Protein AF-A0A8B7XWK7-F1 (afdb_monomer_lite)

Secondary structure (DSSP, 8-state):
---SS-SS--S--------------S---------HHHHT--HHHHHHHHHTTT--S--SS--HHHHHHHHHHHH--HHHHHHHHHHH-GGGGGGSPPEEEEETTEEEE----EEGGGGTTS-HHHHHHHHHHHHHHHHHHHHT-SSEEEEE----GGGEEE-TTS-EEE---TTEEEEEGGGSPTT---SS---HHHHHHHHHHHHHTTTTTGGGGGGGTTHHHHHIIIIII---GGGS--SSS--GGGTT-----TT-S--TTTHHHHHHHHHHHHS-SSTTHHHHHHHHHHHHHHHHHHHHTT-

InterPro domains:
  IPR011009 Protein kinase-like domain superfamily [SSF56112] (81-181)
  IPR020519 Divergent protein kinase domain 2A/B [PTHR32073] (33-300)
  IPR022049 FAM69, protein-kinase domain [PF12260] (72-278)

Foldseek 3Di:
DDDDPDPDDDDDDDDDDDDPPPPPPPDDDPPLCLQLAVLAQDPVNVVVLCVLLVRPDPDPDDDLSNVLSVCCSVPPVPLSVLSCCVPPVVLLNLQAFHWDDDDRNRTDGHDQAAFQVVCLPPDLLLLLVQLLLLLVSLVCQDPVDPFKHKAAQDDASRQWHAHPVSHIHGYGCRRIYIHTPVLADPDDADPWWQAPVNVVVVVVVSSVVSNPPVNCVSNVSLSSLLCCLQHAADLDPVRVDDPPPDDPVVPPDSRRHSNPPPPPVCVVLLVVLSVCLNDPHGGCSNVVSSVVSSVVSVVVSVVVVVD

Sequence (307 aa):
MQEEEREILAEGVQAEGKGAVILCPEELPEITNTMVLVLCASERFLAQLKDLYGLNRWTRDYSPEIATLMTSLLLNPEGLLLKFFHQYVPELQKYFPAYLGECGRMIVVAEAGVPLSEYLNASWDVRADLARQILQMIHDFQNASSDWMVIFADFSYDNFAVTADGHIQLLDLEDIMIIDKRDISPGQKHKSACDEECFVTFTKSLFQTGGQDCRVVPQYSQVMLLFACHKLLSDLDSTKYLRHFYDEKEKQVSTVGLLHDIPEILEPNMSNLLYSCVFESAPGQRIQSANILKRLLEATGRGYMRS

pLDDT: mean 80.13, std 21.43, range [22.88, 98.44]

Structure (mmCIF, N/CA/C/O backbone):
data_AF-A0A8B7XWK7-F1
#
_entry.id   AF-A0A8B7XWK7-F1
#
loop_
_atom_site.group_PDB
_atom_site.id
_atom_site.type_symbol
_atom_site.label_atom_id
_atom_site.label_alt_id
_atom_site.label_comp_id
_atom_site.label_asym_id
_atom_site.label_entity_id
_atom_site.label_seq_id
_atom_site.pdbx_PDB_ins_code
_atom_site.Cartn_x
_atom_site.Cartn_y
_atom_site.Cartn_z
_atom_site.occupancy
_atom_site.B_iso_or_equiv
_atom_site.auth_seq_id
_atom_site.auth_comp_id
_atom_site.auth_asym_id
_atom_site.auth_atom_id
_atom_site.pdbx_PDB_model_num
ATOM 1 N N . MET A 1 1 ? -16.140 33.814 -63.466 1.00 32.75 1 MET A N 1
ATOM 2 C CA . MET A 1 1 ? -16.318 33.868 -62.005 1.00 32.75 1 MET A CA 1
ATOM 3 C C . MET A 1 1 ? -15.902 32.513 -61.456 1.00 32.75 1 MET A C 1
ATOM 5 O O . MET A 1 1 ? -16.731 31.623 -61.396 1.00 32.75 1 MET A O 1
ATOM 9 N N . GLN A 1 2 ? -14.618 32.187 -61.290 1.00 36.97 2 GLN A N 1
ATOM 10 C CA . GLN A 1 2 ? -13.480 33.038 -60.901 1.00 36.97 2 GLN A CA 1
ATOM 11 C C . GLN A 1 2 ? -13.743 33.806 -59.603 1.00 36.97 2 GLN A C 1
ATOM 13 O O . GLN A 1 2 ? -14.804 34.406 -59.482 1.00 36.97 2 GLN A O 1
ATOM 18 N N . GLU A 1 3 ? -12.724 33.776 -58.739 1.00 34.78 3 GLU A N 1
ATOM 19 C CA . GLU A 1 3 ? -12.567 34.485 -57.460 1.00 34.78 3 GLU A CA 1
ATOM 20 C C . GLU A 1 3 ? -13.341 33.909 -56.271 1.00 34.78 3 GLU A C 1
ATOM 22 O O . GLU A 1 3 ? -14.507 34.215 -56.090 1.00 34.78 3 GLU A O 1
ATOM 27 N N . GLU A 1 4 ? -12.655 33.059 -55.486 1.00 33.78 4 GLU A N 1
ATOM 28 C CA . GLU A 1 4 ? -12.500 33.217 -54.016 1.00 33.78 4 GLU A CA 1
ATOM 29 C C . GLU A 1 4 ? -11.681 32.087 -53.326 1.00 33.78 4 GLU A C 1
ATOM 31 O O . GLU A 1 4 ? -11.796 31.868 -52.129 1.00 33.78 4 GLU A O 1
ATOM 36 N N . GLU A 1 5 ? -10.778 31.386 -54.033 1.00 36.25 5 GLU A N 1
ATOM 37 C CA . GLU A 1 5 ? -9.804 30.446 -53.416 1.00 36.25 5 GLU A CA 1
ATOM 38 C C . GLU A 1 5 ? -8.334 30.893 -53.580 1.00 36.25 5 GLU A C 1
ATOM 40 O O . GLU A 1 5 ? -7.416 30.083 -53.723 1.00 36.25 5 GLU A O 1
ATOM 45 N N . ARG A 1 6 ? -8.070 32.206 -53.582 1.00 34.53 6 ARG A N 1
ATOM 46 C CA . ARG A 1 6 ? -6.699 32.745 -53.599 1.00 34.53 6 ARG A CA 1
ATOM 47 C C . ARG A 1 6 ? -6.572 34.022 -52.781 1.00 34.53 6 ARG A C 1
ATOM 49 O O . ARG A 1 6 ? -6.766 35.098 -53.317 1.00 34.53 6 ARG A O 1
ATOM 56 N N . GLU A 1 7 ? -6.196 33.849 -51.521 1.00 30.12 7 GLU A N 1
ATOM 57 C CA . GLU A 1 7 ? -5.422 34.752 -50.651 1.00 30.12 7 GLU A CA 1
ATOM 58 C C . GLU A 1 7 ? -5.530 34.091 -49.269 1.00 30.12 7 GLU A C 1
ATOM 60 O O . GLU A 1 7 ? -6.600 34.032 -48.685 1.00 30.12 7 GLU A O 1
ATOM 65 N N . ILE A 1 8 ? -4.530 33.397 -48.735 1.00 31.56 8 ILE A N 1
ATOM 66 C CA . ILE A 1 8 ? -3.237 33.924 -48.304 1.00 31.56 8 ILE A CA 1
ATOM 67 C C . ILE A 1 8 ? -2.224 32.774 -48.435 1.00 31.56 8 ILE A C 1
ATOM 69 O O . ILE A 1 8 ? -2.096 31.908 -47.573 1.00 31.56 8 ILE A O 1
ATOM 73 N N . LEU A 1 9 ? -1.537 32.733 -49.574 1.00 32.22 9 LEU A N 1
ATOM 74 C CA . LEU A 1 9 ? -0.407 31.846 -49.849 1.00 32.22 9 LEU A CA 1
ATOM 75 C C . LEU A 1 9 ? 0.640 32.686 -50.578 1.00 32.22 9 LEU A C 1
ATOM 77 O O . LEU A 1 9 ? 0.757 32.625 -51.796 1.00 32.22 9 LEU A O 1
ATOM 81 N N . ALA A 1 10 ? 1.334 33.539 -49.829 1.00 30.19 10 ALA A N 1
ATOM 82 C CA . ALA A 1 10 ? 2.654 34.066 -50.159 1.00 30.19 10 ALA A CA 1
ATOM 83 C C . ALA A 1 10 ? 3.065 35.051 -49.065 1.00 30.19 10 ALA A C 1
ATOM 85 O O . ALA A 1 10 ? 2.540 36.153 -49.015 1.00 30.19 10 ALA A O 1
ATOM 86 N N . GLU A 1 11 ? 4.007 34.653 -48.217 1.00 28.25 11 GLU A N 1
ATOM 87 C CA . GLU A 1 11 ? 5.242 35.416 -48.017 1.00 28.25 11 GLU A CA 1
ATOM 88 C C . GLU A 1 11 ? 6.225 34.579 -47.183 1.00 28.25 11 GLU A C 1
ATOM 90 O O . GLU A 1 11 ? 5.936 34.179 -46.060 1.00 28.25 11 GLU A O 1
ATOM 95 N N . GLY A 1 12 ? 7.397 34.292 -47.764 1.00 26.41 12 GLY A N 1
ATOM 96 C CA . GLY A 1 12 ? 8.596 33.961 -46.990 1.00 26.41 12 GLY A CA 1
ATOM 97 C C . GLY A 1 12 ? 9.057 32.502 -46.917 1.00 26.41 12 GLY A C 1
ATOM 98 O O . GLY A 1 12 ? 9.450 32.062 -45.843 1.00 26.41 12 GLY A O 1
ATOM 99 N N . VAL A 1 13 ? 9.123 31.760 -48.031 1.00 28.98 13 VAL A N 1
ATOM 100 C CA . VAL A 1 13 ? 10.111 30.665 -48.131 1.00 28.98 13 VAL A CA 1
ATOM 101 C C . VAL A 1 13 ? 11.374 31.230 -48.766 1.00 28.98 13 VAL A C 1
ATOM 103 O O . VAL A 1 13 ? 11.454 31.392 -49.981 1.00 28.98 13 VAL A O 1
ATOM 106 N N . GLN A 1 14 ? 12.371 31.506 -47.931 1.00 26.02 14 GLN A N 1
ATOM 107 C CA . GLN A 1 14 ? 13.755 31.640 -48.358 1.00 26.02 14 GLN A CA 1
ATOM 108 C C . GLN A 1 14 ? 14.546 30.564 -47.614 1.00 26.02 14 GLN A C 1
ATOM 110 O O . GLN A 1 14 ? 14.863 30.687 -46.434 1.00 26.02 14 GLN A O 1
ATOM 115 N N . ALA A 1 15 ? 14.759 29.444 -48.302 1.00 32.53 15 ALA A N 1
ATOM 116 C CA . ALA A 1 15 ? 15.579 28.349 -47.823 1.00 32.53 15 ALA A CA 1
ATOM 117 C C . ALA A 1 15 ? 17.048 28.653 -48.142 1.00 32.53 15 ALA A C 1
ATOM 119 O O . ALA A 1 15 ? 17.452 28.599 -49.300 1.00 32.53 15 ALA A O 1
ATOM 120 N N . GLU A 1 16 ? 17.851 28.910 -47.113 1.00 28.20 16 GLU A N 1
ATOM 121 C CA . GLU A 1 16 ? 19.293 28.674 -47.154 1.00 28.20 16 GLU A CA 1
ATOM 122 C C . GLU A 1 16 ? 19.675 27.792 -45.967 1.00 28.20 16 GLU A C 1
ATOM 124 O O . GLU A 1 16 ? 19.333 28.058 -44.815 1.00 28.20 16 GLU A O 1
ATOM 129 N N . GLY A 1 17 ? 20.326 26.672 -46.278 1.00 34.19 17 GLY A N 1
ATOM 130 C CA . GLY A 1 17 ? 20.618 25.614 -45.327 1.00 34.19 17 GLY A CA 1
ATOM 131 C C . GLY A 1 17 ? 21.582 26.036 -44.223 1.00 34.19 17 GLY A C 1
ATOM 132 O O . GLY A 1 17 ? 22.648 26.585 -44.486 1.00 34.19 17 GLY A O 1
ATOM 133 N N . LYS A 1 18 ? 21.224 25.671 -42.992 1.00 29.28 18 LYS A N 1
ATOM 134 C CA . LYS A 1 18 ? 22.099 25.258 -41.885 1.00 29.28 18 LYS A CA 1
ATOM 135 C C . LYS A 1 18 ? 21.215 24.505 -40.886 1.00 29.28 18 LYS A C 1
ATOM 137 O O . LYS A 1 18 ? 20.046 24.836 -40.740 1.00 29.28 18 LYS A O 1
ATOM 142 N N . GLY A 1 19 ? 21.752 23.420 -40.330 1.00 27.66 19 GLY A N 1
ATOM 143 C CA . GLY A 1 19 ? 21.004 22.308 -39.737 1.00 27.66 19 GLY A CA 1
ATOM 144 C C . GLY A 1 19 ? 19.856 22.701 -38.808 1.00 27.66 19 GLY A C 1
ATOM 145 O O . GLY A 1 19 ? 19.988 23.604 -37.986 1.00 27.66 19 GLY A O 1
ATOM 146 N N . ALA A 1 20 ? 18.745 21.971 -38.924 1.00 23.47 20 ALA A N 1
ATOM 147 C CA . ALA A 1 20 ? 17.670 22.013 -37.949 1.00 23.47 20 ALA A CA 1
ATOM 148 C C . ALA A 1 20 ? 18.223 21.531 -36.601 1.00 23.47 20 ALA A C 1
ATOM 150 O O . ALA A 1 20 ? 18.380 20.335 -36.358 1.00 23.47 20 ALA A O 1
ATOM 151 N N . VAL A 1 21 ? 18.566 22.482 -35.740 1.00 25.66 21 VAL A N 1
ATOM 152 C CA . VAL A 1 21 ? 18.697 22.232 -34.312 1.00 25.66 21 VAL A CA 1
ATOM 153 C C . VAL A 1 21 ? 17.272 22.016 -33.825 1.00 25.66 21 VAL A C 1
ATOM 155 O O . VAL A 1 21 ? 16.488 22.960 -33.756 1.00 25.66 21 VAL A O 1
ATOM 158 N N . ILE A 1 22 ? 16.914 20.763 -33.543 1.00 28.27 22 ILE A N 1
ATOM 159 C CA . ILE A 1 22 ? 15.747 20.482 -32.712 1.00 28.27 22 ILE A CA 1
ATOM 160 C C . ILE A 1 22 ? 16.111 21.038 -31.338 1.00 28.27 22 ILE A C 1
ATOM 162 O O . ILE A 1 22 ? 16.867 20.426 -30.585 1.00 28.27 22 ILE A O 1
ATOM 166 N N . LEU A 1 23 ? 15.651 22.254 -31.060 1.00 22.88 23 LEU A N 1
ATOM 167 C CA . LEU A 1 23 ? 15.667 22.809 -29.721 1.00 22.88 23 LEU A CA 1
ATOM 168 C C . LEU A 1 23 ? 14.662 21.978 -28.923 1.00 22.88 23 LEU A C 1
ATOM 170 O O . LEU A 1 23 ? 13.453 22.157 -29.067 1.00 22.88 23 LEU A O 1
ATOM 174 N N . CYS A 1 24 ? 15.153 21.034 -28.116 1.00 25.45 24 CYS A N 1
ATOM 175 C CA . CYS A 1 24 ? 14.381 20.621 -26.952 1.00 25.45 24 CYS A CA 1
ATOM 176 C C . CYS A 1 24 ? 14.112 21.907 -26.160 1.00 25.45 24 CYS A C 1
ATOM 178 O O . CYS A 1 24 ? 15.078 22.621 -25.880 1.00 25.45 24 CYS A O 1
ATOM 180 N N . PRO A 1 25 ? 12.853 22.248 -25.843 1.00 27.08 25 PRO A N 1
ATOM 181 C CA . PRO A 1 25 ? 12.599 23.360 -24.946 1.00 27.08 25 PRO A CA 1
ATOM 182 C C . PRO A 1 25 ? 13.341 23.065 -23.637 1.00 27.08 25 PRO A C 1
ATOM 184 O O . PRO A 1 25 ? 13.096 22.041 -23.002 1.00 27.08 25 PRO A O 1
ATOM 187 N N . GLU A 1 26 ? 14.291 23.930 -23.277 1.00 28.95 26 GLU A N 1
ATOM 188 C CA . GLU A 1 26 ? 15.039 23.862 -22.010 1.00 28.95 26 GLU A CA 1
ATOM 189 C C . GLU A 1 26 ? 14.145 24.130 -20.790 1.00 28.95 26 GLU A C 1
ATOM 191 O O . GLU A 1 26 ? 14.587 23.997 -19.655 1.00 28.95 26 GLU A O 1
ATOM 196 N N . GLU A 1 27 ? 12.867 24.425 -21.007 1.00 26.19 27 GLU A N 1
ATOM 197 C CA . GLU A 1 27 ? 11.871 24.607 -19.965 1.00 26.19 27 GLU A CA 1
ATOM 198 C C . GLU A 1 27 ? 10.618 23.823 -20.372 1.00 26.19 27 GLU A C 1
ATOM 200 O O . GL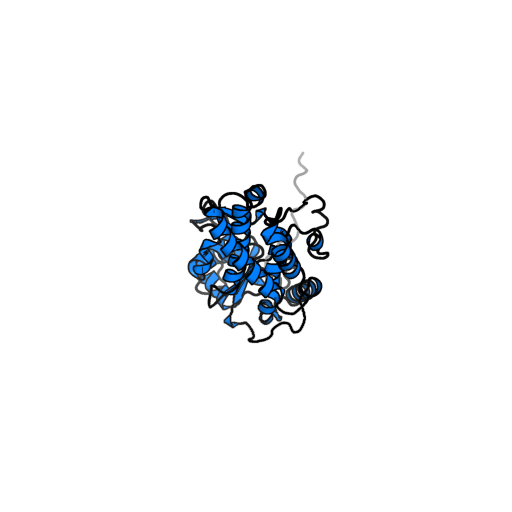U A 1 27 ? 9.771 24.288 -21.138 1.00 26.19 27 GLU A O 1
ATOM 205 N N . LEU A 1 28 ? 10.527 22.576 -19.896 1.00 30.31 28 LEU A N 1
ATOM 206 C CA . LEU A 1 28 ? 9.235 21.902 -19.791 1.00 30.31 28 LEU A CA 1
ATOM 207 C C . LEU A 1 28 ? 8.345 22.783 -18.896 1.00 30.31 28 LEU A C 1
ATOM 209 O O . LEU A 1 28 ? 8.812 23.207 -17.836 1.00 30.31 28 LEU A O 1
ATOM 213 N N . PRO A 1 29 ? 7.095 23.076 -19.297 1.00 27.75 29 PRO A N 1
ATOM 214 C CA . PRO A 1 29 ? 6.169 23.814 -18.446 1.00 27.75 29 PRO A CA 1
ATOM 215 C C . PRO A 1 29 ? 6.037 23.079 -17.112 1.00 27.75 29 PRO A C 1
ATOM 217 O O . PRO A 1 29 ? 6.103 21.852 -17.098 1.00 27.75 29 PRO A O 1
ATOM 220 N N . GLU A 1 30 ? 5.869 23.819 -16.014 1.00 30.23 30 GLU A N 1
ATOM 221 C CA . GLU A 1 30 ? 5.617 23.285 -14.672 1.00 30.23 30 GLU A CA 1
ATOM 222 C C . GLU A 1 30 ? 4.497 22.231 -14.714 1.00 30.23 30 GLU A C 1
ATOM 224 O O . GLU A 1 30 ? 3.309 22.540 -14.620 1.00 30.23 30 GLU A O 1
ATOM 229 N N . ILE A 1 31 ? 4.873 20.960 -14.873 1.00 33.50 31 ILE A N 1
ATOM 230 C CA . ILE A 1 31 ? 3.994 19.827 -14.629 1.00 33.50 31 ILE A CA 1
ATOM 231 C C . ILE A 1 31 ? 3.905 19.760 -13.109 1.00 33.50 31 ILE A C 1
ATOM 233 O O . ILE A 1 31 ? 4.707 19.111 -12.449 1.00 33.50 31 ILE A O 1
ATOM 237 N N . THR A 1 32 ? 2.927 20.459 -12.540 1.00 31.19 32 THR A N 1
ATOM 238 C CA . THR A 1 32 ? 2.568 20.374 -11.116 1.00 31.19 32 THR A CA 1
ATOM 239 C C . THR A 1 32 ? 2.016 18.999 -10.719 1.00 31.19 32 THR A C 1
ATOM 241 O O . THR A 1 32 ? 1.653 18.797 -9.565 1.00 31.19 32 THR A O 1
ATOM 244 N N . ASN A 1 33 ? 2.000 18.037 -11.646 1.00 41.09 33 ASN A N 1
ATOM 245 C CA . ASN A 1 33 ? 1.716 16.633 -11.399 1.00 41.09 33 ASN A CA 1
ATOM 246 C C . ASN A 1 33 ? 3.027 15.827 -11.368 1.00 41.09 33 ASN A C 1
ATOM 248 O O . ASN A 1 33 ? 3.347 15.083 -12.298 1.00 41.09 33 ASN A O 1
ATOM 252 N N . THR A 1 34 ? 3.844 16.024 -10.332 1.00 52.25 34 THR A N 1
ATOM 253 C CA . THR A 1 34 ? 4.999 15.149 -10.104 1.00 52.25 34 THR A CA 1
ATOM 254 C C . THR A 1 34 ? 4.471 13.754 -9.801 1.00 52.25 34 THR A C 1
ATOM 256 O O . THR A 1 34 ? 3.852 13.546 -8.762 1.00 52.25 34 THR A O 1
ATOM 259 N N . MET A 1 35 ? 4.697 12.799 -10.700 1.00 63.97 35 MET A N 1
ATOM 260 C CA . MET A 1 35 ? 4.217 11.432 -10.500 1.00 63.97 35 MET A CA 1
ATOM 261 C C . MET A 1 35 ? 4.844 10.833 -9.245 1.00 63.97 35 MET A C 1
ATOM 263 O O . MET A 1 35 ? 6.071 10.801 -9.109 1.00 63.97 35 MET A O 1
ATOM 267 N N . VAL A 1 36 ? 3.997 10.345 -8.339 1.00 75.62 36 VAL A N 1
ATOM 268 C CA . VAL A 1 36 ? 4.398 9.833 -7.020 1.00 75.62 36 VAL A CA 1
ATOM 269 C C . VAL A 1 36 ? 5.461 8.739 -7.147 1.00 75.62 36 VAL A C 1
ATOM 271 O O . VAL A 1 36 ? 6.434 8.732 -6.390 1.00 75.62 36 VAL A O 1
ATOM 274 N N . LEU A 1 37 ? 5.340 7.892 -8.176 1.00 81.50 37 LEU A N 1
ATOM 275 C CA . LEU A 1 37 ? 6.288 6.821 -8.466 1.00 81.50 37 LEU A CA 1
ATOM 276 C C . LEU A 1 37 ? 7.726 7.310 -8.677 1.00 81.50 37 LEU A C 1
ATOM 278 O O . LEU A 1 37 ? 8.668 6.682 -8.190 1.00 81.50 37 LEU A O 1
ATOM 282 N N . VAL A 1 38 ? 7.917 8.410 -9.411 1.00 81.81 38 VAL A N 1
ATOM 283 C CA . VAL A 1 38 ? 9.264 8.881 -9.778 1.00 81.81 38 VAL A CA 1
ATOM 284 C C . VAL A 1 38 ? 9.869 9.823 -8.744 1.00 81.81 38 VAL A C 1
ATOM 286 O O . VAL A 1 38 ? 11.072 10.063 -8.791 1.00 81.81 38 VAL A O 1
ATOM 289 N N . LEU A 1 39 ? 9.076 10.313 -7.784 1.00 86.19 39 LEU A N 1
ATOM 290 C CA . LEU A 1 39 ? 9.514 11.290 -6.784 1.00 86.19 39 LEU A CA 1
ATOM 291 C C . LEU A 1 39 ? 10.707 10.794 -5.954 1.00 86.19 39 LEU A C 1
ATOM 293 O O . LEU A 1 39 ? 11.615 11.564 -5.668 1.00 86.19 39 LEU A O 1
ATOM 297 N N . CYS A 1 40 ? 10.720 9.504 -5.606 1.00 88.06 40 CYS A N 1
ATOM 298 C CA . CYS A 1 40 ? 11.800 8.866 -4.848 1.00 88.06 40 CYS A CA 1
ATOM 299 C C . CYS A 1 40 ? 12.457 7.687 -5.569 1.00 88.06 40 CYS A C 1
ATOM 301 O O . CYS A 1 40 ? 13.076 6.833 -4.932 1.00 88.06 40 CYS A O 1
ATOM 303 N N . ALA A 1 41 ? 12.331 7.633 -6.896 1.00 89.12 41 ALA A N 1
ATOM 304 C CA . ALA A 1 41 ? 12.914 6.570 -7.697 1.00 89.12 41 ALA A CA 1
ATOM 305 C C . ALA A 1 41 ? 14.449 6.587 -7.605 1.00 89.12 41 ALA A C 1
ATOM 307 O O . ALA A 1 41 ? 15.100 7.535 -8.044 1.00 89.12 41 ALA A O 1
ATOM 308 N N . SER A 1 42 ? 15.042 5.517 -7.067 1.00 91.50 42 SER A N 1
ATOM 309 C CA . SER A 1 42 ? 16.499 5.367 -7.062 1.00 91.50 42 SER A CA 1
ATOM 310 C C . SER A 1 42 ? 17.032 5.040 -8.458 1.00 91.50 42 SER A C 1
ATOM 312 O O . SER A 1 42 ? 16.339 4.454 -9.294 1.00 91.50 42 SER A O 1
ATOM 314 N N . GLU A 1 43 ? 18.314 5.323 -8.699 1.00 90.88 43 GLU A N 1
ATOM 315 C CA . GLU A 1 43 ? 19.008 4.899 -9.926 1.00 90.88 43 GLU A CA 1
ATOM 316 C C . GLU A 1 43 ? 18.895 3.385 -10.154 1.00 90.88 43 GLU A C 1
ATOM 318 O O . GLU A 1 43 ? 18.753 2.926 -11.289 1.00 90.88 43 GLU A O 1
ATOM 323 N N . ARG A 1 44 ? 18.906 2.591 -9.071 1.00 94.06 44 ARG A N 1
ATOM 324 C CA . ARG A 1 44 ? 18.725 1.137 -9.158 1.00 94.06 44 ARG A CA 1
ATOM 325 C C . ARG A 1 44 ? 17.317 0.780 -9.616 1.00 94.06 44 ARG A C 1
ATOM 327 O O . ARG A 1 44 ? 17.179 -0.110 -10.451 1.00 94.06 44 ARG A O 1
ATOM 334 N N . PHE A 1 45 ? 16.296 1.449 -9.083 1.00 93.94 45 PHE A N 1
ATOM 335 C CA . PHE A 1 45 ? 14.913 1.220 -9.489 1.00 93.94 45 PHE A CA 1
ATOM 336 C C . PHE A 1 45 ? 14.747 1.535 -10.978 1.00 93.94 45 PHE A C 1
ATOM 338 O O . PHE A 1 45 ? 14.336 0.672 -11.747 1.00 93.94 45 PHE A O 1
ATOM 345 N N . LEU A 1 46 ? 15.200 2.712 -11.418 1.00 91.50 46 LEU A N 1
ATOM 346 C CA . LEU A 1 46 ? 15.152 3.111 -12.828 1.00 91.50 46 LEU A CA 1
ATOM 347 C C . LEU A 1 46 ? 15.945 2.165 -13.742 1.00 91.50 46 LEU A C 1
ATOM 349 O O . LEU A 1 46 ? 15.528 1.914 -14.871 1.00 91.50 46 LEU A O 1
ATOM 353 N N . ALA A 1 47 ? 17.079 1.628 -13.283 1.00 91.38 47 ALA A N 1
ATOM 354 C CA . ALA A 1 47 ? 17.829 0.615 -14.023 1.00 91.38 47 ALA A CA 1
ATOM 355 C C . ALA A 1 47 ? 17.026 -0.684 -14.192 1.00 91.38 47 ALA A C 1
ATOM 357 O O . ALA A 1 47 ? 16.933 -1.202 -15.298 1.00 91.38 47 ALA A O 1
ATOM 358 N N . GLN A 1 48 ? 16.373 -1.162 -13.134 1.00 94.31 48 GLN A N 1
ATOM 359 C CA . GLN A 1 48 ? 15.527 -2.353 -13.202 1.00 94.31 48 GLN A CA 1
ATOM 360 C C . GLN A 1 48 ? 14.306 -2.157 -14.105 1.00 94.31 48 GLN A C 1
ATOM 362 O O . GLN A 1 48 ? 13.940 -3.064 -14.846 1.00 94.31 48 GLN A O 1
ATOM 367 N N . LEU A 1 49 ? 13.711 -0.962 -14.121 1.00 92.19 49 LEU A N 1
ATOM 368 C CA . LEU A 1 49 ? 12.615 -0.659 -15.043 1.00 92.19 49 LEU A CA 1
ATOM 369 C C . LEU A 1 49 ? 13.048 -0.726 -16.515 1.00 92.19 49 LEU A C 1
ATOM 371 O O . LEU A 1 49 ? 12.277 -1.171 -17.360 1.00 92.19 49 LEU A O 1
ATOM 375 N N . LYS A 1 50 ? 14.288 -0.339 -16.835 1.00 89.81 50 LYS A N 1
ATOM 376 C CA . LYS A 1 50 ? 14.844 -0.498 -18.190 1.00 89.81 50 LYS A CA 1
ATOM 377 C C . LYS A 1 50 ? 15.059 -1.953 -18.563 1.00 89.81 50 LYS A C 1
ATOM 379 O O . LYS A 1 50 ? 14.760 -2.338 -19.693 1.00 89.81 50 LYS A O 1
ATOM 384 N N . ASP A 1 51 ? 15.575 -2.740 -17.624 1.00 91.69 51 ASP A N 1
ATOM 385 C CA . ASP A 1 51 ? 15.840 -4.160 -17.832 1.00 91.69 51 ASP A CA 1
ATOM 386 C C . ASP A 1 51 ? 14.547 -4.904 -18.218 1.00 91.69 51 ASP A C 1
ATOM 388 O O . ASP A 1 51 ? 14.577 -5.747 -19.114 1.00 91.69 51 ASP A O 1
ATOM 392 N N . LEU A 1 52 ? 13.393 -4.520 -17.648 1.00 90.75 52 LEU A N 1
ATOM 393 C CA . LEU A 1 52 ? 12.065 -5.059 -18.007 1.00 90.75 52 LEU A CA 1
ATOM 394 C C . LEU A 1 52 ? 11.663 -4.822 -19.474 1.00 90.75 52 LEU A C 1
ATOM 396 O O . LEU A 1 52 ? 10.793 -5.524 -19.989 1.00 90.75 52 LEU A O 1
ATOM 400 N N . TYR A 1 53 ? 12.278 -3.842 -20.140 1.00 87.50 53 TYR A N 1
ATOM 401 C CA . TYR A 1 53 ? 12.050 -3.496 -21.547 1.00 87.50 53 TYR A CA 1
ATOM 402 C C . TYR A 1 53 ? 13.260 -3.830 -22.437 1.00 87.50 53 TYR A C 1
ATOM 404 O O . TYR A 1 53 ? 13.300 -3.432 -23.599 1.00 87.50 53 TYR A O 1
ATOM 412 N N . GLY A 1 54 ? 14.258 -4.557 -21.915 1.00 85.38 54 GLY A N 1
ATOM 413 C CA . GLY A 1 54 ? 15.459 -4.938 -22.667 1.00 85.38 54 GLY A CA 1
ATOM 414 C C . GLY A 1 54 ? 16.364 -3.757 -23.044 1.00 85.38 54 GLY A C 1
ATOM 415 O O . GLY A 1 54 ? 17.114 -3.832 -24.020 1.00 85.38 54 GLY A O 1
ATOM 416 N N . LEU A 1 55 ? 16.291 -2.650 -22.299 1.00 82.75 55 LEU A N 1
ATOM 417 C CA . LEU A 1 55 ? 17.018 -1.417 -22.596 1.00 82.75 55 LEU A CA 1
ATOM 418 C C . LEU A 1 55 ? 18.388 -1.393 -21.906 1.00 82.75 55 LEU A C 1
ATOM 420 O O . LEU A 1 55 ? 18.517 -1.059 -20.734 1.00 82.75 55 LEU A O 1
ATOM 424 N N . ASN A 1 56 ? 19.448 -1.667 -22.670 1.00 68.00 56 ASN A N 1
ATOM 425 C CA . ASN A 1 56 ? 20.811 -1.767 -22.128 1.00 68.00 56 ASN A CA 1
ATOM 426 C C . ASN A 1 56 ? 21.462 -0.405 -21.790 1.00 68.00 56 ASN A C 1
ATOM 428 O O . ASN A 1 56 ? 22.430 -0.361 -21.029 1.00 68.00 56 ASN A O 1
ATOM 432 N N . ARG A 1 57 ? 20.991 0.710 -22.381 1.00 62.62 57 ARG A N 1
ATOM 433 C CA . ARG A 1 57 ? 21.452 2.094 -22.124 1.00 62.62 57 ARG A CA 1
ATOM 434 C C . ARG A 1 57 ? 20.340 3.102 -22.435 1.00 62.62 57 ARG A C 1
ATOM 436 O O . ARG A 1 57 ? 19.552 2.871 -23.343 1.00 62.62 57 ARG A O 1
ATOM 443 N N . TRP A 1 58 ? 20.342 4.255 -21.756 1.00 61.12 58 TRP A N 1
ATOM 444 C CA . TRP A 1 58 ? 19.643 5.447 -22.253 1.00 61.12 58 TRP A CA 1
ATOM 445 C C . TRP A 1 58 ? 20.370 5.926 -23.518 1.00 61.12 58 TRP A C 1
ATOM 447 O O . TRP A 1 58 ? 21.377 6.630 -23.437 1.00 61.12 58 TRP A O 1
ATOM 457 N N . THR A 1 59 ? 19.940 5.472 -24.689 1.00 59.97 59 THR A N 1
ATOM 458 C CA . THR A 1 59 ? 20.478 5.952 -25.964 1.00 59.97 59 THR A CA 1
ATOM 459 C C . THR A 1 59 ? 19.724 7.202 -26.401 1.00 59.97 59 THR A C 1
ATOM 461 O O . THR A 1 59 ? 18.532 7.335 -26.148 1.00 59.97 59 THR A O 1
ATOM 464 N N . ARG A 1 60 ? 20.413 8.127 -27.084 1.00 57.81 60 ARG A N 1
ATOM 465 C CA . ARG A 1 60 ? 19.744 9.232 -27.798 1.00 57.81 60 ARG A CA 1
ATOM 466 C C . ARG A 1 60 ? 18.903 8.740 -28.980 1.00 57.81 60 ARG A C 1
ATOM 468 O O . ARG A 1 60 ? 18.061 9.486 -29.465 1.00 57.81 60 ARG A O 1
ATOM 475 N N . ASP A 1 61 ? 19.133 7.508 -29.427 1.00 64.31 61 ASP A N 1
ATOM 476 C CA . ASP A 1 61 ? 18.317 6.862 -30.444 1.00 64.31 61 ASP A CA 1
ATOM 477 C C . ASP A 1 61 ? 16.975 6.460 -29.829 1.00 64.31 61 ASP A C 1
ATOM 479 O O . ASP A 1 61 ? 16.921 5.623 -28.926 1.00 64.31 61 ASP A O 1
ATOM 483 N N . TYR A 1 62 ? 15.903 7.091 -30.309 1.00 68.81 62 TYR A N 1
ATOM 484 C CA . TYR A 1 62 ? 14.531 6.778 -29.932 1.00 68.81 62 TYR A CA 1
ATOM 485 C C . TYR A 1 62 ? 14.166 5.380 -30.437 1.00 68.81 62 TYR A C 1
ATOM 487 O O . TYR A 1 62 ? 14.042 5.167 -31.643 1.00 68.81 62 TYR A O 1
ATOM 495 N N . SER A 1 63 ? 13.970 4.436 -29.516 1.00 79.88 63 SER A N 1
ATOM 496 C CA . SER A 1 63 ? 13.401 3.123 -29.820 1.00 79.88 63 SER A CA 1
ATOM 497 C C . SER A 1 63 ? 11.931 3.053 -29.374 1.00 79.88 63 SER A C 1
ATOM 499 O O . SER A 1 63 ? 11.534 3.786 -28.457 1.00 79.88 63 SER A O 1
ATOM 501 N N . PRO A 1 64 ? 11.099 2.189 -29.988 1.00 82.56 64 PRO A N 1
ATOM 502 C CA . PRO A 1 64 ? 9.730 1.946 -29.527 1.00 82.56 64 PRO A CA 1
ATOM 503 C C . PRO A 1 64 ? 9.651 1.549 -28.046 1.00 82.56 64 PRO A C 1
ATOM 505 O O . PRO A 1 64 ? 8.708 1.923 -27.352 1.00 82.56 64 PRO A O 1
ATOM 508 N N . GLU A 1 65 ? 10.657 0.840 -27.540 1.00 84.62 65 GLU A N 1
ATOM 509 C CA . GLU A 1 65 ? 10.758 0.407 -26.146 1.00 84.62 65 GLU A CA 1
ATOM 510 C C . GLU A 1 65 ? 11.012 1.593 -25.208 1.00 84.62 65 GLU A C 1
ATOM 512 O O . GLU A 1 65 ? 10.346 1.700 -24.181 1.00 84.62 65 GLU A O 1
ATOM 517 N N . ILE A 1 66 ? 11.898 2.531 -25.578 1.00 84.75 66 ILE A N 1
ATOM 518 C CA . ILE A 1 66 ? 12.101 3.779 -24.817 1.00 84.75 66 ILE A CA 1
ATOM 519 C C . ILE A 1 66 ? 10.812 4.603 -24.805 1.00 84.75 66 ILE A C 1
ATOM 521 O O . ILE A 1 66 ? 10.415 5.104 -23.755 1.00 84.75 66 ILE A O 1
ATOM 525 N N . ALA A 1 67 ? 10.136 4.731 -25.951 1.00 85.00 67 ALA A N 1
ATOM 526 C CA . ALA A 1 67 ? 8.869 5.455 -26.029 1.00 85.00 67 ALA A CA 1
ATOM 527 C C . ALA A 1 67 ? 7.787 4.801 -25.155 1.00 85.00 67 ALA A C 1
ATOM 529 O O . ALA A 1 67 ? 7.068 5.501 -24.442 1.00 85.00 67 ALA A O 1
ATOM 530 N N . THR A 1 68 ? 7.702 3.469 -25.157 1.00 86.12 68 THR A N 1
ATOM 531 C CA . THR A 1 68 ? 6.756 2.724 -24.317 1.00 86.12 68 THR A CA 1
ATOM 532 C C . THR A 1 68 ? 7.081 2.918 -22.840 1.00 86.12 68 THR A C 1
ATOM 534 O O . THR A 1 68 ? 6.213 3.359 -22.102 1.00 86.12 68 THR A O 1
ATOM 537 N N . LEU A 1 69 ? 8.333 2.724 -22.413 1.00 87.56 69 LEU A N 1
ATOM 538 C CA . LEU A 1 69 ? 8.739 2.930 -21.019 1.00 87.56 69 LEU A CA 1
ATOM 539 C C . LEU A 1 69 ? 8.447 4.359 -20.536 1.00 87.56 69 LEU A C 1
ATOM 541 O O . LEU A 1 69 ? 7.857 4.536 -19.474 1.00 87.56 69 LEU A O 1
ATOM 545 N N . MET A 1 70 ? 8.833 5.376 -21.312 1.00 85.62 70 MET A N 1
ATOM 546 C CA . MET A 1 70 ? 8.622 6.778 -20.936 1.00 85.62 70 MET A CA 1
ATOM 547 C C . MET A 1 70 ? 7.137 7.132 -20.872 1.00 85.62 70 MET A C 1
ATOM 549 O O . MET A 1 70 ? 6.717 7.827 -19.953 1.00 85.62 70 MET A O 1
ATOM 553 N N . THR A 1 71 ? 6.331 6.656 -21.824 1.00 85.69 71 THR A N 1
ATOM 554 C CA . THR A 1 71 ? 4.886 6.926 -21.816 1.00 85.69 71 THR A CA 1
ATOM 555 C C . THR A 1 71 ? 4.150 6.141 -20.736 1.00 85.69 71 THR A C 1
ATOM 557 O O . THR A 1 71 ? 3.234 6.701 -20.145 1.00 85.69 71 THR A O 1
ATOM 560 N N . SER A 1 72 ? 4.558 4.908 -20.423 1.00 86.56 72 SER A N 1
ATOM 561 C CA . SER A 1 72 ? 4.046 4.163 -19.267 1.00 86.56 72 SER A CA 1
ATOM 562 C C . SER A 1 72 ? 4.388 4.896 -17.975 1.00 86.56 72 SER A C 1
ATOM 564 O O . SER A 1 72 ? 3.493 5.198 -17.199 1.00 86.56 72 SER A O 1
ATOM 566 N N . LEU A 1 73 ? 5.650 5.301 -17.790 1.00 86.06 73 LEU A N 1
ATOM 567 C CA . LEU A 1 73 ? 6.045 6.100 -16.631 1.00 86.06 73 LEU A CA 1
ATOM 568 C C . LEU A 1 73 ? 5.196 7.360 -16.496 1.00 86.06 73 LEU A C 1
ATOM 570 O O . LEU A 1 73 ? 4.772 7.617 -15.385 1.00 86.06 73 LEU A O 1
ATOM 574 N N . LEU A 1 74 ? 4.958 8.090 -17.598 1.00 82.75 74 LEU A N 1
ATOM 575 C CA . LEU A 1 74 ? 4.273 9.390 -17.630 1.00 82.75 74 LEU A CA 1
ATOM 576 C C . LEU A 1 74 ? 2.745 9.343 -17.514 1.00 82.75 74 LEU A C 1
ATOM 578 O O . LEU A 1 74 ? 2.149 10.334 -17.097 1.00 82.75 74 LEU A O 1
ATOM 582 N N . LEU A 1 75 ? 2.111 8.264 -17.976 1.00 83.00 75 LEU A N 1
ATOM 583 C CA . LEU A 1 75 ? 0.661 8.238 -18.203 1.00 83.00 75 LEU A CA 1
ATOM 584 C C . LEU A 1 75 ? -0.065 7.109 -17.476 1.00 83.00 75 LEU A C 1
ATOM 586 O O . LEU A 1 75 ? -1.217 7.302 -17.116 1.00 83.00 75 LEU A O 1
ATOM 590 N N . ASN A 1 76 ? 0.549 5.932 -17.345 1.00 83.94 76 ASN A N 1
ATOM 591 C CA . ASN A 1 76 ? -0.010 4.810 -16.592 1.00 83.94 76 ASN A CA 1
ATOM 592 C C . ASN A 1 76 ? 1.146 3.872 -16.181 1.00 83.94 76 ASN A C 1
ATOM 594 O O . ASN A 1 76 ? 1.608 3.059 -16.998 1.00 83.94 76 ASN A O 1
ATOM 598 N N . PRO A 1 77 ? 1.631 3.983 -14.932 1.00 88.69 77 PRO A N 1
ATOM 599 C CA . PRO A 1 77 ? 2.735 3.172 -14.445 1.00 88.69 77 PRO A CA 1
ATOM 600 C C . PRO A 1 77 ? 2.321 1.764 -13.985 1.00 88.69 77 PRO A C 1
ATOM 602 O O . PRO A 1 77 ? 3.197 0.981 -13.619 1.00 88.69 77 PRO A O 1
ATOM 605 N N . GLU A 1 78 ? 1.037 1.403 -14.000 1.00 89.62 78 GLU A N 1
ATOM 606 C CA . GLU A 1 78 ? 0.530 0.161 -13.402 1.00 89.62 78 GLU A CA 1
ATOM 607 C C . GLU A 1 78 ? 1.177 -1.079 -14.023 1.00 89.62 78 GLU A C 1
ATOM 609 O O . GLU A 1 78 ? 1.734 -1.916 -13.315 1.00 89.62 78 GLU A O 1
ATOM 614 N N . GLY A 1 79 ? 1.199 -1.177 -15.357 1.00 90.38 79 GLY A N 1
ATOM 615 C CA . GLY A 1 79 ? 1.831 -2.307 -16.051 1.00 90.38 79 GLY A CA 1
ATOM 616 C C . GLY A 1 79 ? 3.313 -2.455 -15.726 1.00 90.38 79 GLY A C 1
ATOM 617 O O . GLY A 1 79 ? 3.824 -3.563 -15.551 1.00 90.38 79 GLY A O 1
ATOM 618 N N . LEU A 1 80 ? 4.002 -1.319 -15.605 1.00 91.81 80 LEU A N 1
ATOM 619 C CA . LEU A 1 80 ? 5.412 -1.264 -15.245 1.00 91.81 80 LEU A CA 1
ATOM 620 C C . LEU A 1 80 ? 5.636 -1.749 -13.807 1.00 91.81 80 LEU A C 1
ATOM 622 O O . LEU A 1 80 ? 6.544 -2.545 -13.565 1.00 91.81 80 LEU A O 1
ATOM 626 N N . LEU A 1 81 ? 4.795 -1.305 -12.872 1.00 93.88 81 LEU A N 1
ATOM 627 C CA . LEU A 1 81 ? 4.836 -1.713 -11.471 1.00 93.88 81 LEU A CA 1
ATOM 628 C C . LEU A 1 81 ? 4.507 -3.195 -11.295 1.00 93.88 81 LEU A C 1
ATOM 630 O O . LEU A 1 81 ? 5.225 -3.889 -10.581 1.00 93.88 81 LEU A O 1
ATOM 634 N N . LEU A 1 82 ? 3.498 -3.716 -11.994 1.00 94.94 82 LEU A N 1
ATOM 635 C CA . LEU A 1 82 ? 3.158 -5.139 -11.956 1.00 94.94 82 LEU A CA 1
ATOM 636 C C . LEU A 1 82 ? 4.316 -6.014 -12.452 1.00 94.94 82 LEU A C 1
ATOM 638 O O . LEU A 1 82 ? 4.669 -7.001 -11.805 1.00 94.94 82 LEU A O 1
ATOM 642 N N . LYS A 1 83 ? 4.964 -5.628 -13.559 1.00 94.00 83 LYS A N 1
ATOM 643 C CA . LYS A 1 83 ? 6.185 -6.291 -14.047 1.00 94.00 83 LYS A CA 1
ATOM 644 C C . LYS A 1 83 ? 7.321 -6.216 -13.027 1.00 94.00 83 LYS A C 1
ATOM 646 O O . LYS A 1 83 ? 8.000 -7.214 -12.784 1.00 94.00 83 LYS A O 1
ATOM 651 N N . PHE A 1 84 ? 7.518 -5.050 -12.414 1.00 95.50 84 PHE A N 1
ATOM 652 C CA . PHE A 1 84 ? 8.531 -4.853 -11.384 1.00 95.50 84 PHE A CA 1
ATOM 653 C C . PHE A 1 84 ? 8.294 -5.752 -10.166 1.00 95.50 84 PHE A C 1
ATOM 655 O O . PHE A 1 84 ? 9.213 -6.458 -9.750 1.00 95.50 84 PHE A O 1
ATOM 662 N N . PHE A 1 85 ? 7.074 -5.790 -9.628 1.00 96.25 85 PHE A N 1
ATOM 663 C CA . PHE A 1 85 ? 6.727 -6.660 -8.505 1.00 96.25 85 PHE A CA 1
ATOM 664 C C . PHE A 1 85 ? 6.861 -8.137 -8.872 1.00 96.25 85 PHE A C 1
ATOM 666 O O . PHE A 1 85 ? 7.386 -8.911 -8.077 1.00 96.25 85 PHE A O 1
ATOM 673 N N . HIS A 1 86 ? 6.479 -8.528 -10.088 1.00 94.75 86 HIS A N 1
ATOM 674 C CA . HIS A 1 86 ? 6.645 -9.902 -10.553 1.00 94.75 86 HIS A CA 1
ATOM 675 C C . HIS A 1 86 ? 8.119 -10.338 -10.612 1.00 94.75 86 HIS A C 1
ATOM 677 O O . HIS A 1 86 ? 8.452 -11.441 -10.181 1.00 94.75 86 HIS A O 1
ATOM 683 N N . GLN A 1 87 ? 9.010 -9.485 -11.129 1.00 95.19 87 GLN A N 1
ATOM 684 C CA . GLN A 1 87 ? 10.404 -9.858 -11.386 1.00 95.19 87 GLN A CA 1
ATOM 685 C C . GLN A 1 87 ? 11.358 -9.575 -10.218 1.00 95.19 87 GLN A C 1
ATOM 687 O O . GLN A 1 87 ? 12.278 -10.357 -9.975 1.00 95.19 87 GLN A O 1
ATOM 692 N N . TYR A 1 88 ? 11.182 -8.456 -9.516 1.00 96.25 88 TYR A N 1
ATOM 693 C CA . TYR A 1 88 ? 12.149 -7.957 -8.532 1.00 96.25 88 TYR A CA 1
ATOM 694 C C . TYR A 1 88 ? 11.646 -7.988 -7.090 1.00 96.25 88 TYR A C 1
ATOM 696 O O . TYR A 1 88 ? 12.461 -7.842 -6.178 1.00 96.25 88 TYR A O 1
ATOM 704 N N . VAL A 1 89 ? 10.338 -8.168 -6.871 1.00 96.62 89 VAL A N 1
ATOM 705 C CA . VAL A 1 89 ? 9.733 -8.207 -5.528 1.00 96.62 89 VAL A CA 1
ATOM 706 C C . VAL A 1 89 ? 8.644 -9.293 -5.423 1.00 96.62 89 VAL A C 1
ATOM 708 O O . VAL A 1 89 ? 7.501 -9.002 -5.043 1.00 96.62 89 VAL A O 1
ATOM 711 N N . PRO A 1 90 ? 8.954 -10.556 -5.777 1.00 96.06 90 PRO A N 1
ATOM 712 C CA . PRO A 1 90 ? 7.954 -11.620 -5.886 1.00 96.06 90 PRO A CA 1
ATOM 713 C C . PRO A 1 90 ? 7.205 -11.889 -4.571 1.00 96.06 90 PRO A C 1
ATOM 715 O O . PRO A 1 90 ? 6.086 -12.400 -4.587 1.00 96.06 90 PRO A O 1
ATOM 718 N N . GLU A 1 91 ? 7.771 -11.506 -3.423 1.00 96.88 91 GLU A N 1
ATOM 719 C CA . GLU A 1 91 ? 7.142 -11.627 -2.105 1.00 96.88 91 GLU A CA 1
ATOM 720 C C . GLU A 1 91 ? 5.832 -10.830 -1.990 1.00 96.88 91 GLU A C 1
ATOM 722 O O . GLU A 1 91 ? 4.959 -11.186 -1.189 1.00 96.88 91 GLU A O 1
ATOM 727 N N . LEU A 1 92 ? 5.688 -9.763 -2.786 1.00 97.12 92 LEU A N 1
ATOM 728 C CA . LEU A 1 92 ? 4.504 -8.906 -2.809 1.00 97.12 92 LEU A CA 1
ATOM 729 C C . LEU A 1 92 ? 3.503 -9.274 -3.908 1.00 97.12 92 LEU A C 1
ATOM 731 O O . LEU A 1 92 ? 2.379 -8.784 -3.863 1.00 97.12 92 LEU A O 1
ATOM 735 N N . GLN A 1 93 ? 3.852 -10.166 -4.843 1.00 94.81 93 GLN A N 1
ATOM 736 C CA . GLN A 1 93 ? 3.007 -10.492 -6.002 1.00 94.81 93 GLN A CA 1
ATOM 737 C C . GLN A 1 93 ? 1.587 -10.935 -5.610 1.00 94.81 93 GLN A C 1
ATOM 739 O O . GLN A 1 93 ? 0.633 -10.646 -6.321 1.00 94.81 93 GLN A O 1
ATOM 744 N N . LYS A 1 94 ? 1.430 -11.597 -4.458 1.00 95.25 94 LYS A N 1
ATOM 745 C CA . LYS A 1 94 ? 0.130 -12.054 -3.934 1.00 95.25 94 LYS A CA 1
ATOM 746 C C . LYS A 1 94 ? -0.897 -10.931 -3.712 1.00 95.25 94 LYS A C 1
ATOM 748 O O . LYS A 1 94 ? -2.080 -11.231 -3.624 1.00 95.25 94 LYS A O 1
ATOM 753 N N . TYR A 1 95 ? -0.453 -9.678 -3.602 1.00 97.44 95 TYR A N 1
ATOM 754 C CA . TYR A 1 95 ? -1.316 -8.514 -3.392 1.00 97.44 95 TYR A CA 1
ATOM 755 C C . TYR A 1 95 ? -1.777 -7.851 -4.684 1.00 97.44 95 TYR A C 1
ATOM 757 O O . TYR A 1 95 ? -2.506 -6.871 -4.612 1.00 97.44 95 TYR A O 1
ATOM 765 N N . PHE A 1 96 ? -1.368 -8.354 -5.846 1.00 96.44 96 PHE A N 1
ATOM 766 C CA . PHE A 1 96 ? -1.675 -7.734 -7.127 1.00 96.44 96 PHE A CA 1
ATOM 767 C C . PHE A 1 96 ? -2.309 -8.744 -8.087 1.00 96.44 96 PHE A C 1
ATOM 769 O O . PHE A 1 96 ? -1.988 -9.939 -8.026 1.00 96.44 96 PHE A O 1
ATOM 776 N N . PRO A 1 97 ? -3.162 -8.286 -9.016 1.00 95.12 97 PRO A N 1
ATOM 777 C CA . PRO A 1 97 ? -3.593 -9.099 -10.141 1.00 95.12 97 PRO A CA 1
ATOM 778 C C . PRO A 1 97 ? -2.388 -9.599 -10.943 1.00 95.12 97 PRO A C 1
ATOM 780 O O . PRO A 1 97 ? -1.414 -8.875 -11.168 1.00 95.12 97 PRO A O 1
ATOM 783 N N . ALA A 1 98 ? -2.434 -10.853 -11.393 1.00 92.88 98 ALA A N 1
ATOM 784 C CA . ALA A 1 98 ? -1.334 -11.408 -12.172 1.00 92.88 98 ALA A CA 1
ATOM 785 C C . ALA A 1 98 ? -1.218 -10.684 -13.521 1.00 92.88 98 ALA A C 1
ATOM 787 O O . ALA A 1 98 ? -2.178 -10.633 -14.286 1.00 92.88 98 ALA A O 1
ATOM 788 N N . TYR A 1 99 ? -0.033 -10.162 -13.830 1.00 93.38 99 TYR A N 1
ATOM 789 C CA . TYR A 1 99 ? 0.262 -9.573 -15.133 1.00 93.38 99 TYR A CA 1
ATOM 790 C C . TYR A 1 99 ? 0.314 -10.660 -16.215 1.00 93.38 99 TYR A C 1
ATOM 792 O O . TYR A 1 99 ? 1.074 -11.622 -16.092 1.00 93.38 99 TYR A O 1
ATOM 800 N N . LEU A 1 100 ? -0.484 -10.511 -17.276 1.00 93.81 100 LEU A N 1
ATOM 801 C CA . LEU A 1 100 ? -0.591 -11.485 -18.372 1.00 93.81 100 LEU A CA 1
ATOM 802 C C . LEU A 1 100 ? 0.086 -11.003 -19.662 1.00 93.81 100 LEU A C 1
ATOM 804 O O . LEU A 1 100 ? 0.471 -11.822 -20.496 1.00 93.81 100 LEU A O 1
ATOM 808 N N . GLY A 1 101 ? 0.244 -9.691 -19.832 1.00 90.56 101 GLY A N 1
ATOM 809 C CA . GLY A 1 101 ? 0.920 -9.097 -20.981 1.00 90.56 101 GLY A CA 1
ATOM 810 C C . GLY A 1 101 ? 0.507 -7.651 -21.219 1.00 90.56 101 GLY A C 1
ATOM 811 O O . GLY A 1 101 ? -0.319 -7.096 -20.500 1.00 90.56 101 GLY A O 1
ATOM 812 N N . GLU A 1 102 ? 1.064 -7.042 -22.260 1.00 88.06 102 GLU A N 1
ATOM 813 C CA . GLU A 1 102 ? 0.686 -5.702 -22.706 1.00 88.06 102 GLU A CA 1
ATOM 814 C C . GLU A 1 102 ? 0.830 -5.564 -24.225 1.00 88.06 102 GLU A C 1
ATOM 816 O O . GLU A 1 102 ? 1.614 -6.268 -24.865 1.00 88.06 102 GLU A O 1
ATOM 821 N N . CYS A 1 103 ? 0.077 -4.632 -24.802 1.00 84.81 103 CYS A N 1
ATOM 822 C CA . CYS A 1 103 ? 0.213 -4.200 -26.186 1.00 84.81 103 CYS A CA 1
ATOM 823 C C . CYS A 1 103 ? 0.240 -2.669 -26.222 1.00 84.81 103 CYS A C 1
ATOM 825 O O . CYS A 1 103 ? -0.785 -2.002 -26.052 1.00 84.81 103 CYS A O 1
ATOM 827 N N . GLY A 1 104 ? 1.427 -2.098 -26.434 1.00 81.50 104 GLY A N 1
ATOM 828 C CA . GLY A 1 104 ? 1.637 -0.663 -26.258 1.00 81.50 104 GLY A CA 1
ATOM 829 C C . GLY A 1 104 ? 1.396 -0.272 -24.800 1.00 81.50 104 GLY A C 1
ATOM 830 O O . GLY A 1 104 ? 2.120 -0.722 -23.924 1.00 81.50 104 GLY A O 1
ATOM 831 N N . ARG A 1 105 ? 0.365 0.544 -24.546 1.00 77.88 105 ARG A N 1
ATOM 832 C CA . ARG A 1 105 ? -0.023 0.997 -23.193 1.00 77.88 105 ARG A CA 1
ATOM 833 C C . ARG A 1 105 ? -1.206 0.231 -22.599 1.00 77.88 105 ARG A C 1
ATOM 835 O O . ARG A 1 105 ? -1.603 0.504 -21.476 1.00 77.88 105 ARG A O 1
ATOM 842 N N . MET A 1 106 ? -1.816 -0.674 -23.364 1.00 85.56 106 MET A N 1
ATOM 843 C CA . MET A 1 106 ? -2.879 -1.528 -22.844 1.00 85.56 106 MET A CA 1
ATOM 844 C C . MET A 1 106 ? -2.238 -2.695 -22.109 1.00 85.56 106 MET A C 1
ATOM 846 O O . MET A 1 106 ? -1.484 -3.451 -22.719 1.00 85.56 106 MET A O 1
ATOM 850 N N . ILE A 1 107 ? -2.571 -2.852 -20.835 1.00 89.50 107 ILE A N 1
ATOM 851 C CA . ILE A 1 107 ? -2.139 -3.979 -20.013 1.00 89.50 107 ILE A CA 1
ATOM 852 C C . ILE A 1 107 ? -3.267 -5.002 -19.916 1.00 89.50 107 ILE A C 1
ATOM 854 O O . ILE A 1 107 ? -4.447 -4.658 -19.951 1.00 89.50 107 ILE A O 1
ATOM 858 N N . VAL A 1 108 ? -2.896 -6.271 -19.816 1.00 93.19 108 VAL A N 1
ATOM 859 C CA . VAL A 1 108 ? -3.814 -7.382 -19.586 1.00 93.19 108 VAL A CA 1
ATOM 860 C C . VAL A 1 108 ? -3.409 -8.032 -18.275 1.00 93.19 108 VAL A C 1
ATOM 862 O O . VAL A 1 108 ? -2.263 -8.456 -18.107 1.00 93.19 108 VAL A O 1
ATOM 865 N N . VAL A 1 109 ? -4.358 -8.112 -17.351 1.00 94.75 109 VAL A N 1
ATOM 866 C CA . VAL A 1 109 ? -4.177 -8.695 -16.022 1.00 94.75 109 VAL A CA 1
ATOM 867 C C . VAL A 1 109 ? -5.225 -9.776 -15.777 1.00 94.75 109 VAL A C 1
ATOM 869 O O . VAL A 1 109 ? -6.251 -9.824 -16.456 1.00 94.75 109 VAL A O 1
ATOM 872 N N . ALA A 1 110 ? -4.952 -10.674 -14.835 1.00 94.19 110 ALA A N 1
ATOM 873 C CA . ALA A 1 110 ? -5.932 -11.646 -14.374 1.00 94.19 110 ALA A CA 1
ATOM 874 C C . ALA A 1 110 ? -7.113 -10.954 -13.674 1.00 94.19 110 ALA A C 1
ATOM 876 O O . ALA A 1 110 ? -6.976 -9.856 -13.137 1.00 94.19 110 ALA A O 1
ATOM 877 N N . GLU A 1 111 ? -8.267 -11.620 -13.664 1.00 93.38 111 GLU A N 1
ATOM 878 C CA . GLU A 1 111 ? -9.441 -11.158 -12.924 1.00 93.38 111 GLU A CA 1
ATOM 879 C C . GLU A 1 111 ? -9.120 -11.049 -11.427 1.00 93.38 111 GLU A C 1
ATOM 881 O O . GLU A 1 111 ? -8.660 -12.013 -10.812 1.00 93.38 111 GLU A O 1
ATOM 886 N N . ALA A 1 112 ? -9.351 -9.865 -10.857 1.00 90.62 112 ALA A N 1
ATOM 887 C CA . ALA A 1 112 ? -8.927 -9.532 -9.500 1.00 90.62 112 ALA A CA 1
ATOM 888 C C . ALA A 1 112 ? -9.954 -9.879 -8.406 1.00 90.62 112 ALA A C 1
ATOM 890 O O . ALA A 1 112 ? -9.644 -9.850 -7.216 1.00 90.62 112 ALA A O 1
ATOM 891 N N . GLY A 1 113 ? -11.178 -10.235 -8.807 1.00 94.88 113 GLY A N 1
ATOM 892 C CA . GLY A 1 113 ? -12.279 -10.572 -7.910 1.00 94.88 113 GLY A CA 1
ATOM 893 C C . GLY A 1 113 ? -13.304 -9.450 -7.747 1.00 94.88 113 GLY A C 1
ATOM 894 O O . GLY A 1 113 ? -13.505 -8.637 -8.648 1.00 94.88 113 GLY A O 1
ATOM 895 N N . VAL A 1 114 ? -13.992 -9.448 -6.606 1.00 96.50 114 VAL A N 1
ATOM 896 C CA . VAL A 1 114 ? -15.130 -8.560 -6.317 1.00 96.50 114 VAL A CA 1
ATOM 897 C C . VAL A 1 114 ? -14.657 -7.344 -5.510 1.00 96.50 114 VAL A C 1
ATOM 899 O O . VAL A 1 114 ? -13.873 -7.543 -4.582 1.00 96.50 114 VAL A O 1
ATOM 902 N N . PRO A 1 115 ? -15.119 -6.110 -5.796 1.00 95.62 115 PRO A N 1
ATOM 903 C CA . PRO A 1 115 ? -14.735 -4.920 -5.034 1.00 95.62 115 PRO A CA 1
ATOM 904 C C . PRO A 1 115 ? -14.941 -5.072 -3.523 1.00 95.62 115 PRO A C 1
ATOM 906 O O . PRO A 1 115 ? -15.921 -5.669 -3.070 1.00 95.62 115 PRO A O 1
ATOM 909 N N . LEU A 1 116 ? -14.036 -4.500 -2.727 1.00 96.19 116 LEU A N 1
ATOM 910 C CA . LEU A 1 116 ? -14.064 -4.613 -1.265 1.00 96.19 116 LEU A CA 1
ATOM 911 C C . LEU A 1 116 ? -15.341 -4.015 -0.650 1.00 96.19 116 LEU A C 1
ATOM 913 O O . LEU A 1 116 ? -15.808 -4.498 0.383 1.00 96.19 116 LEU A O 1
ATOM 917 N N . SER A 1 117 ? -15.928 -3.000 -1.288 1.00 94.06 117 SER A N 1
ATOM 918 C CA . SER A 1 117 ? -17.187 -2.361 -0.876 1.00 94.06 117 SER A CA 1
ATOM 919 C C . SER A 1 117 ? -18.361 -3.342 -0.770 1.00 94.06 117 SER A C 1
ATOM 921 O O . SER A 1 117 ? -19.203 -3.198 0.117 1.00 94.06 117 SER A O 1
ATOM 923 N N . GLU A 1 118 ? -18.387 -4.397 -1.588 1.00 95.50 118 GLU A N 1
ATOM 924 C CA . GLU A 1 118 ? -19.437 -5.427 -1.560 1.00 95.50 118 GLU A CA 1
ATOM 925 C C . GLU A 1 118 ? -19.401 -6.287 -0.280 1.00 95.50 118 GLU A C 1
ATOM 927 O O . GLU A 1 118 ? -20.374 -6.963 0.060 1.00 95.50 118 GLU A O 1
ATOM 932 N N . TYR A 1 119 ? -18.303 -6.239 0.483 1.00 95.56 119 TYR A N 1
ATOM 933 C CA . TYR A 1 119 ? -18.127 -7.003 1.723 1.00 95.56 119 TYR A CA 1
ATOM 934 C C . TYR A 1 119 ? -18.534 -6.232 2.980 1.00 95.56 119 TYR A C 1
ATOM 936 O O . TYR A 1 119 ? -18.493 -6.796 4.074 1.00 95.56 119 TYR A O 1
ATOM 944 N N . LEU A 1 120 ? -18.980 -4.979 2.856 1.00 93.88 120 LEU A N 1
ATOM 945 C CA . LEU A 1 120 ? -19.413 -4.174 4.002 1.00 93.88 120 LEU A CA 1
ATOM 946 C C . LEU A 1 120 ?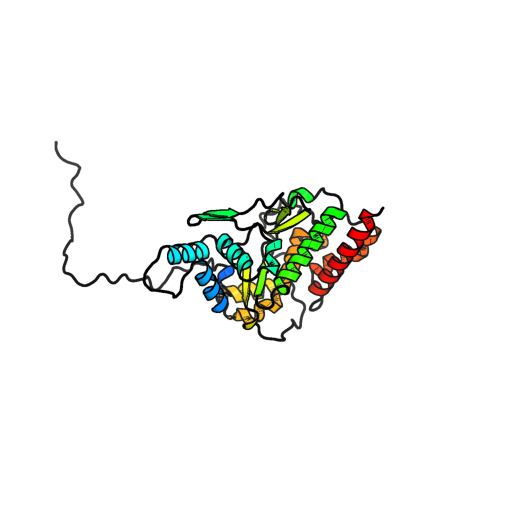 -20.582 -4.804 4.765 1.00 93.88 120 LEU A C 1
ATOM 948 O O . LEU A 1 120 ? -20.657 -4.674 5.973 1.00 93.88 120 LEU A O 1
ATOM 952 N N . ASN A 1 121 ? -21.456 -5.562 4.104 1.00 94.56 121 ASN A N 1
ATOM 953 C CA . ASN A 1 121 ? -22.558 -6.264 4.777 1.00 94.56 121 ASN A CA 1
ATOM 954 C C . ASN A 1 121 ? -22.253 -7.745 5.066 1.00 94.56 121 ASN A C 1
ATOM 956 O O . ASN A 1 121 ? -23.152 -8.500 5.445 1.00 94.56 121 ASN A O 1
ATOM 960 N N . ALA A 1 122 ? -21.008 -8.189 4.867 1.00 95.44 122 ALA A N 1
ATOM 961 C CA . ALA A 1 122 ? -20.605 -9.555 5.174 1.00 95.44 122 ALA A CA 1
ATOM 962 C C . ALA A 1 122 ? -20.582 -9.809 6.692 1.00 95.44 122 ALA A C 1
ATOM 964 O O . ALA A 1 122 ? -20.633 -8.884 7.515 1.00 95.44 122 ALA A O 1
ATOM 965 N N . SER A 1 123 ? -20.484 -11.086 7.078 1.00 94.88 123 SER A N 1
ATOM 966 C CA . SER A 1 123 ? -20.338 -11.448 8.488 1.00 94.88 123 SER A CA 1
ATOM 967 C C . SER A 1 123 ? -19.109 -10.775 9.099 1.00 94.88 123 SER A C 1
ATOM 969 O O . SER A 1 123 ? -18.112 -10.515 8.417 1.00 94.88 123 SER A O 1
ATOM 971 N N . TRP A 1 124 ? -19.177 -10.521 10.407 1.00 93.62 124 TRP A N 1
ATOM 972 C CA . TRP A 1 124 ? -18.076 -9.923 11.160 1.00 93.62 124 TRP A CA 1
ATOM 973 C C . TRP A 1 124 ? -16.742 -10.632 10.894 1.00 93.62 124 TRP A C 1
ATOM 975 O O . TRP A 1 124 ? -15.747 -9.969 10.630 1.00 93.62 124 TRP A O 1
ATOM 985 N N . ASP A 1 125 ? -16.729 -11.968 10.886 1.00 93.31 125 ASP A N 1
ATOM 986 C CA . ASP A 1 125 ? -15.504 -12.751 10.695 1.00 93.31 125 ASP A CA 1
ATOM 987 C C . ASP A 1 125 ? -14.853 -12.518 9.326 1.00 93.31 125 ASP A C 1
ATOM 989 O O . ASP A 1 125 ? -13.628 -12.427 9.236 1.00 93.31 125 ASP A O 1
ATOM 993 N N . VAL A 1 126 ? -15.660 -12.376 8.268 1.00 95.62 126 VAL A N 1
ATOM 994 C CA . VAL A 1 126 ? -15.158 -12.081 6.919 1.00 95.62 126 VAL A CA 1
ATOM 995 C C . VAL A 1 126 ? -14.544 -10.686 6.890 1.00 95.62 126 VAL A C 1
ATOM 997 O O . VAL A 1 126 ? -13.401 -10.523 6.466 1.00 95.62 126 VAL A O 1
ATOM 1000 N N . ARG A 1 127 ? -15.258 -9.677 7.401 1.00 96.19 127 ARG A N 1
ATOM 1001 C CA . ARG A 1 127 ? -14.752 -8.298 7.428 1.00 96.19 127 ARG A CA 1
ATOM 1002 C C . ARG A 1 127 ? -13.503 -8.155 8.302 1.00 96.19 127 ARG A C 1
ATOM 1004 O O . ARG A 1 127 ? -12.551 -7.476 7.918 1.00 96.19 127 ARG A O 1
ATOM 1011 N N . ALA A 1 128 ? -13.476 -8.840 9.444 1.00 96.25 128 ALA A N 1
ATOM 1012 C CA . ALA A 1 128 ? -12.342 -8.889 10.358 1.00 96.25 128 ALA A CA 1
ATOM 1013 C C . ALA A 1 128 ? -11.101 -9.526 9.711 1.00 96.25 128 ALA A C 1
ATOM 1015 O O . ALA A 1 128 ? -9.988 -9.022 9.898 1.00 96.25 128 ALA A O 1
ATOM 1016 N N . ASP A 1 129 ? -11.265 -10.595 8.925 1.00 97.31 129 ASP A N 1
ATOM 1017 C CA . ASP A 1 129 ? -10.145 -11.185 8.192 1.00 97.31 129 ASP A CA 1
ATOM 1018 C C . ASP A 1 129 ? -9.646 -10.270 7.064 1.00 97.31 129 ASP A C 1
ATOM 1020 O O . ASP A 1 129 ? -8.437 -10.074 6.943 1.00 97.31 129 ASP A O 1
ATOM 1024 N N . LEU A 1 130 ? -10.537 -9.627 6.304 1.00 97.88 130 LEU A N 1
ATOM 1025 C CA . LEU A 1 130 ? -10.146 -8.655 5.272 1.00 97.88 130 LEU A CA 1
ATOM 1026 C C . LEU A 1 130 ? -9.371 -7.472 5.878 1.00 97.88 130 LEU A C 1
ATOM 1028 O O . LEU A 1 130 ? -8.293 -7.116 5.396 1.00 97.88 130 LEU A O 1
ATOM 1032 N N . ALA A 1 131 ? -9.839 -6.930 7.006 1.00 97.81 131 ALA A N 1
ATOM 1033 C CA . ALA A 1 131 ? -9.134 -5.896 7.763 1.00 97.81 131 ALA A CA 1
ATOM 1034 C C . ALA A 1 131 ? -7.728 -6.348 8.200 1.00 97.81 131 ALA A C 1
ATOM 1036 O O . ALA A 1 131 ? -6.744 -5.614 8.067 1.00 97.81 131 ALA A O 1
ATOM 1037 N N . ARG A 1 132 ? -7.605 -7.588 8.688 1.00 98.06 132 ARG A N 1
ATOM 1038 C CA . ARG A 1 132 ? -6.314 -8.189 9.046 1.00 98.06 132 ARG A CA 1
ATOM 1039 C C . ARG A 1 132 ? -5.398 -8.316 7.829 1.00 98.06 132 ARG A C 1
ATOM 1041 O O . ARG A 1 132 ? -4.203 -8.039 7.949 1.00 98.06 132 ARG A O 1
ATOM 1048 N N . GLN A 1 133 ? -5.926 -8.739 6.682 1.00 98.25 133 GLN A N 1
ATOM 1049 C CA . GLN A 1 133 ? -5.158 -8.851 5.445 1.00 98.25 133 GLN A CA 1
ATOM 1050 C C . GLN A 1 133 ? -4.609 -7.491 5.000 1.00 98.25 133 GLN A C 1
ATOM 1052 O O . GLN A 1 133 ? -3.431 -7.426 4.654 1.00 98.25 133 GLN A O 1
ATOM 1057 N N . ILE A 1 134 ? -5.388 -6.407 5.106 1.00 98.44 134 ILE A N 1
ATOM 1058 C CA . ILE A 1 134 ? -4.931 -5.040 4.791 1.00 98.44 134 ILE A CA 1
ATOM 1059 C C . ILE A 1 134 ? -3.763 -4.639 5.703 1.00 98.44 134 ILE A C 1
ATOM 1061 O O . ILE A 1 134 ? -2.719 -4.187 5.232 1.00 98.44 134 ILE A O 1
ATOM 1065 N N . LEU A 1 135 ? -3.880 -4.881 7.014 1.00 98.38 135 LEU A N 1
ATOM 1066 C CA . LEU A 1 135 ? -2.788 -4.624 7.963 1.00 98.38 135 LEU A CA 1
ATOM 1067 C C . LEU A 1 135 ? -1.544 -5.479 7.667 1.00 98.38 135 LEU A C 1
ATOM 1069 O O . LEU A 1 135 ? -0.413 -5.019 7.843 1.00 98.38 135 LEU A O 1
ATOM 1073 N N . GLN A 1 136 ? -1.732 -6.725 7.224 1.00 98.25 136 GLN A N 1
ATOM 1074 C CA . GLN A 1 136 ? -0.629 -7.590 6.806 1.00 98.25 136 GLN A CA 1
ATOM 1075 C C . GLN A 1 136 ? 0.027 -7.094 5.513 1.00 98.25 136 GLN A C 1
ATOM 1077 O O . GLN A 1 136 ? 1.250 -7.115 5.430 1.00 98.25 136 GLN A O 1
ATOM 1082 N N . MET A 1 137 ? -0.750 -6.614 4.542 1.00 98.25 137 MET A N 1
ATOM 1083 C CA . MET A 1 137 ? -0.237 -6.037 3.301 1.00 98.25 137 MET A CA 1
ATOM 1084 C C . MET A 1 137 ? 0.651 -4.827 3.578 1.00 98.25 137 MET A C 1
ATOM 1086 O O . MET A 1 137 ? 1.782 -4.790 3.109 1.00 98.25 137 MET A O 1
ATOM 1090 N N . ILE A 1 138 ? 0.197 -3.890 4.416 1.00 98.06 138 ILE A N 1
ATOM 1091 C CA . ILE A 1 138 ? 0.994 -2.714 4.805 1.00 98.06 138 ILE A CA 1
ATOM 1092 C C . ILE A 1 138 ? 2.300 -3.138 5.485 1.00 98.06 138 ILE A C 1
ATOM 1094 O O . ILE A 1 138 ? 3.365 -2.579 5.220 1.00 98.06 138 ILE A O 1
ATOM 1098 N N . HIS A 1 139 ? 2.237 -4.150 6.353 1.00 97.12 139 HIS A N 1
ATOM 1099 C CA . HIS A 1 139 ? 3.432 -4.710 6.974 1.00 97.12 139 HIS A CA 1
ATOM 1100 C C . HIS A 1 139 ? 4.396 -5.305 5.934 1.00 97.12 139 HIS A C 1
ATOM 1102 O O . HIS A 1 139 ? 5.602 -5.062 6.014 1.00 97.12 139 HIS A O 1
ATOM 1108 N N . ASP A 1 140 ? 3.890 -6.070 4.968 1.00 97.88 140 ASP A N 1
ATOM 1109 C CA . ASP A 1 140 ? 4.698 -6.718 3.934 1.00 97.88 140 ASP A CA 1
ATOM 1110 C C . ASP A 1 140 ? 5.295 -5.690 2.964 1.00 97.88 140 ASP A C 1
ATOM 1112 O O . ASP A 1 140 ? 6.483 -5.771 2.661 1.00 97.88 140 ASP A O 1
ATOM 1116 N N . PHE A 1 141 ? 4.547 -4.655 2.582 1.00 97.31 141 PHE A N 1
ATOM 1117 C CA . PHE A 1 141 ? 5.034 -3.525 1.779 1.00 97.31 141 PHE A CA 1
ATOM 1118 C C . PHE A 1 141 ? 6.261 -2.854 2.400 1.00 97.31 141 PHE A C 1
ATOM 1120 O O . PHE A 1 141 ? 7.181 -2.438 1.696 1.00 97.31 141 PHE A O 1
ATOM 1127 N N . GLN A 1 142 ? 6.321 -2.796 3.729 1.00 94.00 142 GLN A N 1
ATOM 1128 C CA . GLN A 1 142 ? 7.463 -2.230 4.437 1.00 94.00 142 GLN A CA 1
ATOM 1129 C C . GLN A 1 142 ? 8.611 -3.226 4.637 1.00 94.00 142 GLN A C 1
ATOM 1131 O O . GLN A 1 142 ? 9.768 -2.807 4.713 1.00 94.00 142 GLN A O 1
ATOM 1136 N N . ASN A 1 143 ? 8.332 -4.530 4.749 1.00 95.19 143 ASN A N 1
ATOM 1137 C CA . ASN A 1 143 ? 9.274 -5.480 5.354 1.00 95.19 143 ASN A CA 1
ATOM 1138 C C . ASN A 1 143 ? 9.562 -6.752 4.550 1.00 95.19 143 ASN A C 1
ATOM 1140 O O . ASN A 1 143 ? 10.606 -7.351 4.792 1.00 95.19 143 ASN A O 1
ATOM 1144 N N . ALA A 1 144 ? 8.691 -7.176 3.633 1.00 95.88 144 ALA A N 1
ATOM 1145 C CA . ALA A 1 144 ? 8.822 -8.470 2.960 1.00 95.88 144 ALA A CA 1
ATOM 1146 C C . ALA A 1 144 ? 10.064 -8.539 2.060 1.00 95.88 144 ALA A C 1
ATOM 1148 O O . ALA A 1 144 ? 10.766 -9.545 2.064 1.00 95.88 144 ALA A O 1
ATOM 1149 N N . SER A 1 145 ? 10.371 -7.453 1.347 1.00 96.06 145 SER A N 1
ATOM 1150 C CA . SER A 1 145 ? 11.588 -7.349 0.539 1.00 96.06 145 SER A CA 1
ATOM 1151 C C . SER A 1 145 ? 12.764 -6.823 1.357 1.00 96.06 145 SER A C 1
ATOM 1153 O O . SER A 1 145 ? 12.630 -5.846 2.100 1.00 96.06 145 SER A O 1
ATOM 1155 N N . SER A 1 146 ? 13.949 -7.409 1.185 1.00 94.31 146 SER A N 1
ATO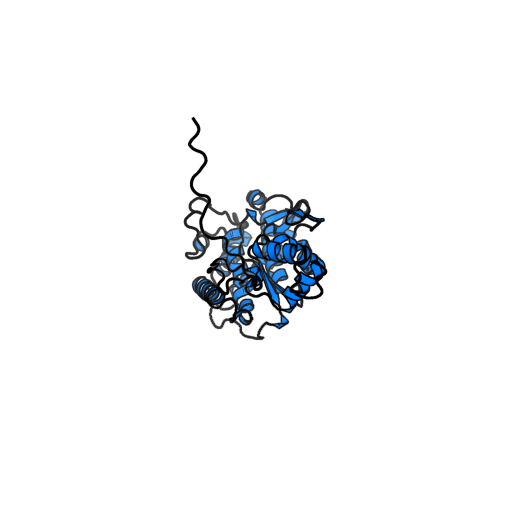M 1156 C CA . SER A 1 146 ? 15.199 -6.876 1.747 1.00 94.31 146 SER A CA 1
ATOM 1157 C C . SER A 1 146 ? 15.650 -5.574 1.086 1.00 94.31 146 SER A C 1
ATOM 1159 O O . SER A 1 146 ? 16.350 -4.779 1.709 1.00 94.31 146 SER A O 1
ATOM 1161 N N . ASP A 1 147 ? 15.249 -5.356 -0.164 1.00 94.75 147 ASP A N 1
ATOM 1162 C CA . ASP A 1 147 ? 15.785 -4.309 -1.031 1.00 94.75 147 ASP A CA 1
ATOM 1163 C C . ASP A 1 147 ? 14.829 -3.133 -1.222 1.00 94.75 147 ASP A C 1
ATOM 1165 O O . ASP A 1 147 ? 15.284 -2.006 -1.437 1.00 94.75 147 ASP A O 1
ATOM 1169 N N . TRP A 1 148 ? 13.523 -3.390 -1.125 1.00 95.38 148 TRP A N 1
ATOM 1170 C CA . TRP A 1 148 ? 12.483 -2.430 -1.476 1.00 95.38 148 TRP A CA 1
ATOM 1171 C C . TRP A 1 148 ? 11.492 -2.211 -0.337 1.00 95.38 148 TRP A C 1
ATOM 1173 O O . TRP A 1 148 ? 11.161 -3.122 0.424 1.00 95.38 148 TRP A O 1
ATOM 1183 N N . MET A 1 149 ? 11.029 -0.974 -0.216 1.00 94.50 149 MET A N 1
ATOM 1184 C CA . MET A 1 149 ? 9.876 -0.584 0.584 1.00 94.50 149 MET A CA 1
ATOM 1185 C C . MET A 1 149 ? 8.851 0.056 -0.348 1.00 94.50 149 MET A C 1
ATOM 1187 O O . MET A 1 149 ? 9.204 0.881 -1.185 1.00 94.50 149 MET A O 1
ATOM 1191 N N . VAL A 1 150 ? 7.592 -0.327 -0.187 1.00 95.12 150 VAL A N 1
ATOM 1192 C CA . VAL A 1 150 ? 6.461 0.213 -0.941 1.00 95.12 150 VAL A CA 1
ATOM 1193 C C . VAL A 1 150 ? 5.684 1.151 -0.030 1.00 95.12 150 VAL A C 1
ATOM 1195 O O . VAL A 1 150 ? 5.397 0.808 1.120 1.00 95.12 150 VAL A O 1
ATOM 1198 N N . ILE A 1 151 ? 5.355 2.335 -0.535 1.00 92.19 151 ILE A N 1
ATOM 1199 C CA . ILE A 1 151 ? 4.415 3.253 0.105 1.00 92.19 151 ILE A CA 1
ATOM 1200 C C . ILE A 1 151 ? 3.252 3.455 -0.848 1.00 92.19 151 ILE A C 1
ATOM 1202 O O . ILE A 1 151 ? 3.463 3.793 -2.005 1.00 92.19 151 ILE A O 1
ATOM 1206 N N . PHE A 1 152 ? 2.048 3.240 -0.341 1.00 91.88 152 PHE A N 1
ATOM 1207 C CA . PHE A 1 152 ? 0.795 3.409 -1.059 1.00 91.88 152 PHE A CA 1
ATOM 1208 C C . PHE A 1 152 ? -0.085 4.375 -0.269 1.00 91.88 152 PHE A C 1
ATOM 1210 O O . PHE A 1 152 ? -0.168 4.240 0.951 1.00 91.88 152 PHE A O 1
ATOM 1217 N N . ALA A 1 153 ? -0.693 5.364 -0.915 1.00 84.06 153 ALA A N 1
ATOM 1218 C CA . ALA A 1 153 ? -1.483 6.380 -0.213 1.00 84.06 153 ALA A CA 1
ATOM 1219 C C . ALA A 1 153 ? -2.994 6.271 -0.460 1.00 84.06 153 ALA A C 1
ATOM 1221 O O . ALA A 1 153 ? -3.771 6.662 0.417 1.00 84.06 153 ALA A O 1
ATOM 1222 N N . ASP A 1 154 ? -3.420 5.708 -1.593 1.00 87.50 154 ASP A N 1
ATOM 1223 C CA . ASP A 1 154 ? -4.818 5.772 -2.024 1.00 87.50 154 ASP A CA 1
ATOM 1224 C C . ASP A 1 154 ? -5.691 4.628 -1.483 1.00 87.50 154 ASP A C 1
ATOM 1226 O O . ASP A 1 154 ? -6.189 3.757 -2.196 1.00 87.50 154 ASP A O 1
ATOM 1230 N N . PHE A 1 155 ? -5.870 4.594 -0.163 1.00 89.94 155 PHE A N 1
ATOM 1231 C CA . PHE A 1 155 ? -6.757 3.616 0.464 1.00 89.94 155 PHE A CA 1
ATOM 1232 C C . PHE A 1 155 ? -8.227 3.999 0.262 1.00 89.94 155 PHE A C 1
ATOM 1234 O O . PHE A 1 155 ? -8.776 4.790 1.027 1.00 89.94 155 PHE A O 1
ATOM 1241 N N . SER A 1 156 ? -8.875 3.382 -0.719 1.00 89.81 156 SER A N 1
ATOM 1242 C CA . SER A 1 156 ? -10.313 3.481 -0.984 1.00 89.81 156 SER A CA 1
ATOM 1243 C C . SER A 1 156 ? -10.893 2.083 -1.215 1.00 89.81 156 SER A C 1
ATOM 1245 O O . SER A 1 156 ? -10.160 1.166 -1.574 1.00 89.81 156 SER A O 1
ATOM 1247 N N . TYR A 1 157 ? -12.194 1.882 -0.994 1.00 91.56 157 TYR A N 1
ATOM 1248 C CA . TYR A 1 157 ? -12.810 0.566 -1.211 1.00 91.56 157 TYR A CA 1
ATOM 1249 C C . TYR A 1 157 ? -12.712 0.093 -2.667 1.00 91.56 157 TYR A C 1
ATOM 1251 O O . TYR A 1 157 ? -12.596 -1.108 -2.898 1.00 91.56 157 TYR A O 1
ATOM 1259 N N . ASP A 1 158 ? -12.724 1.023 -3.622 1.00 88.81 158 ASP A N 1
ATOM 1260 C CA . ASP A 1 158 ? -12.702 0.724 -5.056 1.00 88.81 158 ASP A CA 1
ATOM 1261 C C . ASP A 1 158 ? -11.315 0.286 -5.543 1.00 88.81 158 ASP A C 1
ATOM 1263 O O . ASP A 1 158 ? -11.206 -0.440 -6.528 1.00 88.81 158 ASP A O 1
ATOM 1267 N N . ASN A 1 159 ? -10.260 0.635 -4.802 1.00 93.06 159 ASN A N 1
ATOM 1268 C CA . ASN A 1 159 ? -8.894 0.225 -5.121 1.00 93.06 159 ASN A CA 1
ATOM 1269 C C . ASN A 1 159 ? -8.570 -1.193 -4.642 1.00 93.06 159 ASN A C 1
ATOM 1271 O O . ASN A 1 159 ? -7.500 -1.710 -4.958 1.00 93.06 159 ASN A O 1
ATOM 1275 N N . PHE A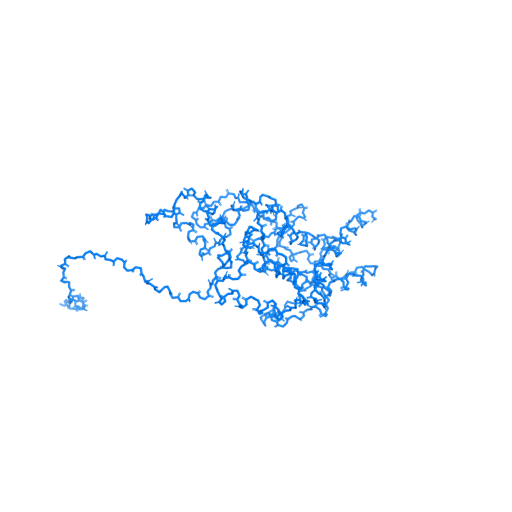 1 160 ? -9.470 -1.840 -3.896 1.00 96.44 160 PHE A N 1
ATOM 1276 C CA . PHE A 1 160 ? -9.290 -3.208 -3.423 1.00 96.44 160 PHE A CA 1
ATOM 1277 C C . PHE A 1 160 ? -10.351 -4.146 -3.989 1.00 96.44 160 PHE A C 1
ATOM 1279 O O . PHE A 1 160 ? -11.542 -3.842 -4.003 1.00 96.44 160 PHE A O 1
ATOM 1286 N N . ALA A 1 161 ? -9.920 -5.349 -4.353 1.00 97.31 161 ALA A N 1
ATOM 1287 C CA . ALA A 1 161 ? -10.797 -6.473 -4.643 1.00 97.31 161 ALA A CA 1
ATOM 1288 C C . ALA A 1 161 ? -10.515 -7.648 -3.709 1.00 97.31 161 ALA A C 1
ATOM 1290 O O . ALA A 1 161 ? -9.446 -7.753 -3.105 1.00 97.31 161 ALA A O 1
ATOM 1291 N N . VAL A 1 162 ? -11.485 -8.547 -3.612 1.00 97.94 162 VAL A N 1
ATOM 1292 C CA . VAL A 1 162 ? -11.398 -9.811 -2.894 1.00 97.94 162 VAL A CA 1
ATOM 1293 C C . VAL A 1 162 ? -11.548 -10.940 -3.904 1.00 97.94 162 VAL A C 1
ATOM 1295 O O . VAL A 1 162 ? -12.560 -11.046 -4.601 1.00 97.94 162 VAL A O 1
ATOM 1298 N N . THR A 1 163 ? -10.532 -11.794 -3.990 1.00 97.00 163 THR A N 1
ATOM 1299 C CA . THR A 1 163 ? -10.544 -12.961 -4.874 1.00 97.00 163 THR A CA 1
ATOM 1300 C C . THR A 1 163 ? -11.575 -13.993 -4.414 1.00 97.00 163 THR A C 1
ATOM 1302 O O . THR A 1 163 ? -12.042 -13.973 -3.274 1.00 97.00 163 THR A O 1
ATOM 1305 N N . ALA A 1 164 ? -11.892 -14.960 -5.278 1.00 94.69 164 ALA A N 1
ATOM 1306 C CA . ALA A 1 164 ? -12.790 -16.065 -4.932 1.00 94.69 164 ALA A CA 1
ATOM 1307 C C . ALA A 1 164 ? -12.322 -16.874 -3.702 1.00 94.69 164 ALA A C 1
ATOM 1309 O O . ALA A 1 164 ? -13.152 -17.414 -2.974 1.00 94.69 164 ALA A O 1
ATOM 1310 N N . ASP A 1 165 ? -11.010 -16.909 -3.444 1.00 94.50 165 ASP A N 1
ATOM 1311 C CA . ASP A 1 165 ? -10.406 -17.572 -2.280 1.00 94.50 165 ASP A CA 1
ATOM 1312 C C . ASP A 1 165 ? -10.390 -16.686 -1.016 1.00 94.50 165 ASP A C 1
ATOM 1314 O O . ASP A 1 165 ? -9.862 -17.082 0.022 1.00 94.50 165 ASP A O 1
ATOM 1318 N N . GLY A 1 166 ? -10.966 -15.481 -1.083 1.00 95.94 166 GLY A N 1
ATOM 1319 C CA . GLY A 1 166 ? -11.072 -14.557 0.045 1.00 95.94 166 GLY A CA 1
ATOM 1320 C C . GLY A 1 166 ? -9.814 -13.727 0.302 1.00 95.94 166 GLY A C 1
ATOM 1321 O O . GLY A 1 166 ? -9.622 -13.261 1.424 1.00 95.94 166 GLY A O 1
ATOM 1322 N N . HIS A 1 167 ? -8.941 -13.544 -0.694 1.00 97.31 167 HIS A N 1
ATOM 1323 C CA . HIS A 1 167 ? -7.709 -12.764 -0.548 1.00 97.31 167 HIS A CA 1
ATOM 1324 C C . HIS A 1 167 ? -7.837 -11.355 -1.113 1.00 97.31 167 HIS A C 1
ATOM 1326 O O . HIS A 1 167 ? -8.414 -11.178 -2.181 1.00 97.31 167 HIS A O 1
ATOM 1332 N N . ILE A 1 168 ? -7.263 -10.363 -0.429 1.00 97.31 168 ILE A N 1
ATOM 1333 C CA . ILE A 1 168 ? -7.246 -8.989 -0.944 1.00 97.31 168 ILE A CA 1
ATOM 1334 C C . ILE A 1 168 ? -6.252 -8.831 -2.101 1.00 97.31 168 ILE A C 1
ATOM 1336 O O . ILE A 1 168 ? -5.137 -9.359 -2.053 1.00 97.31 168 ILE A O 1
ATOM 1340 N N . GLN A 1 169 ? -6.634 -8.039 -3.097 1.00 97.19 169 GLN A N 1
ATOM 1341 C CA . GLN A 1 169 ? -5.760 -7.532 -4.149 1.00 97.19 169 GLN A CA 1
ATOM 1342 C C . GLN A 1 169 ? -5.924 -6.022 -4.286 1.00 97.19 169 GLN A C 1
ATOM 1344 O O . GLN A 1 169 ? -7.035 -5.509 -4.177 1.00 97.19 169 GLN A O 1
ATOM 1349 N N . LEU A 1 170 ? -4.814 -5.327 -4.519 1.00 96.25 170 LEU A N 1
ATOM 1350 C CA . LEU A 1 170 ? -4.767 -3.913 -4.854 1.00 96.25 170 LEU A CA 1
ATOM 1351 C C . LEU A 1 170 ? -4.857 -3.761 -6.377 1.00 96.25 170 LEU A C 1
ATOM 1353 O O . LEU A 1 170 ? -4.051 -4.347 -7.103 1.00 96.25 170 LEU A O 1
ATOM 1357 N N . LEU A 1 171 ? -5.859 -3.015 -6.837 1.00 91.81 171 LEU A N 1
ATOM 1358 C CA . LEU A 1 171 ? -6.173 -2.819 -8.252 1.00 91.81 171 LEU A CA 1
ATOM 1359 C C . LEU A 1 171 ? -5.410 -1.637 -8.841 1.00 91.81 171 LEU A C 1
ATOM 1361 O O . LEU A 1 171 ? -4.788 -1.784 -9.889 1.00 91.81 171 LEU A O 1
ATOM 1365 N N . ASP A 1 172 ? -5.457 -0.506 -8.141 1.00 88.12 172 ASP A N 1
ATOM 1366 C CA . ASP A 1 172 ? -4.889 0.765 -8.578 1.00 88.12 172 ASP A CA 1
ATOM 1367 C C . ASP A 1 172 ? -3.485 0.959 -7.984 1.00 88.12 172 ASP A C 1
ATOM 1369 O O . ASP A 1 172 ? -3.275 0.835 -6.770 1.00 88.12 172 ASP A O 1
ATOM 1373 N N . LEU A 1 173 ? -2.511 1.228 -8.857 1.00 88.88 173 LEU A N 1
ATOM 1374 C CA . LEU A 1 173 ? -1.103 1.420 -8.503 1.00 88.88 173 LEU A CA 1
ATOM 1375 C C . LEU A 1 173 ? -0.594 2.846 -8.791 1.00 88.88 173 LEU A C 1
ATOM 1377 O O . LEU A 1 173 ? 0.621 3.061 -8.757 1.00 88.88 173 LEU A O 1
ATOM 1381 N N . GLU A 1 174 ? -1.472 3.812 -9.078 1.00 82.25 174 GLU A N 1
ATOM 1382 C CA . GLU A 1 174 ? -1.095 5.184 -9.452 1.00 82.25 174 GLU A CA 1
ATOM 1383 C C . GLU A 1 174 ? -0.370 5.932 -8.313 1.00 82.25 174 GLU A C 1
ATOM 1385 O O . GLU A 1 174 ? 0.630 6.616 -8.554 1.00 82.25 174 GLU A O 1
ATOM 1390 N N . ASP A 1 175 ? -0.781 5.706 -7.060 1.00 84.81 175 ASP A N 1
ATOM 1391 C CA . ASP A 1 175 ? -0.228 6.351 -5.857 1.00 84.81 175 ASP A CA 1
ATOM 1392 C C . ASP A 1 175 ? 0.784 5.478 -5.093 1.00 84.81 175 ASP A C 1
ATOM 1394 O O . ASP A 1 175 ? 0.849 5.472 -3.854 1.00 84.81 175 ASP A O 1
ATOM 1398 N N . ILE A 1 176 ? 1.599 4.724 -5.837 1.00 90.31 176 ILE A N 1
ATOM 1399 C CA . ILE A 1 176 ? 2.701 3.929 -5.289 1.00 90.31 176 ILE A CA 1
ATOM 1400 C C . ILE A 1 176 ? 4.042 4.647 -5.427 1.00 90.31 176 ILE A C 1
ATOM 1402 O O . ILE A 1 176 ? 4.447 5.084 -6.500 1.00 90.31 176 ILE A O 1
ATOM 1406 N N . MET A 1 177 ? 4.799 4.654 -4.333 1.00 90.94 177 MET A N 1
ATOM 1407 C CA . MET A 1 177 ? 6.201 5.047 -4.282 1.00 90.94 177 MET A CA 1
ATOM 1408 C C . MET A 1 177 ? 7.075 3.840 -3.933 1.00 90.94 177 MET A C 1
ATOM 1410 O O . MET A 1 177 ? 6.817 3.127 -2.958 1.00 90.94 177 MET A O 1
ATOM 1414 N N . ILE A 1 178 ? 8.140 3.633 -4.712 1.00 93.12 178 ILE A N 1
ATOM 1415 C CA . ILE A 1 178 ? 9.121 2.567 -4.491 1.00 93.12 178 ILE A CA 1
ATOM 1416 C C . ILE A 1 178 ? 10.384 3.165 -3.879 1.00 93.12 178 ILE A C 1
ATOM 1418 O O . ILE A 1 178 ? 11.061 3.985 -4.494 1.00 93.12 178 ILE A O 1
ATOM 1422 N N . ILE A 1 179 ? 10.709 2.733 -2.664 1.00 92.44 179 ILE A N 1
ATOM 1423 C CA . ILE A 1 179 ? 11.861 3.209 -1.904 1.00 92.44 179 ILE A CA 1
ATOM 1424 C C . ILE A 1 179 ? 12.937 2.136 -1.876 1.00 92.44 179 ILE A C 1
ATOM 1426 O O . ILE A 1 179 ? 12.720 1.007 -1.427 1.00 92.44 179 ILE A O 1
ATOM 1430 N N . ASP A 1 180 ? 14.129 2.518 -2.314 1.00 93.38 180 ASP A N 1
ATOM 1431 C CA . ASP A 1 180 ? 15.320 1.697 -2.197 1.00 93.38 180 ASP A CA 1
ATOM 1432 C C . ASP A 1 180 ? 15.827 1.687 -0.753 1.00 93.38 180 ASP A C 1
ATOM 1434 O O . ASP A 1 180 ? 16.269 2.708 -0.222 1.00 93.38 180 ASP A O 1
ATOM 1438 N N . LYS A 1 181 ? 15.826 0.515 -0.112 1.00 91.62 181 LYS A N 1
ATOM 1439 C CA . LYS A 1 181 ? 16.294 0.380 1.271 1.00 91.62 181 LYS A CA 1
ATOM 1440 C C . LYS A 1 181 ? 17.776 0.704 1.458 1.00 91.62 181 LYS A C 1
ATOM 1442 O O . LYS A 1 181 ? 18.183 1.000 2.580 1.00 91.62 181 LYS A O 1
ATOM 1447 N N . ARG A 1 182 ? 18.576 0.688 0.386 1.00 90.06 182 ARG A N 1
ATOM 1448 C CA . ARG A 1 182 ? 20.001 1.059 0.424 1.00 90.06 182 ARG A CA 1
ATOM 1449 C C . ARG A 1 182 ? 20.209 2.572 0.530 1.00 90.06 182 ARG A C 1
ATOM 1451 O O . ARG A 1 182 ? 21.255 2.989 1.018 1.00 90.06 182 ARG A O 1
ATOM 1458 N N . ASP A 1 183 ? 19.208 3.364 0.150 1.00 86.00 183 ASP A N 1
ATOM 1459 C CA . ASP A 1 183 ? 19.260 4.830 0.191 1.00 86.00 183 ASP A CA 1
ATOM 1460 C C . ASP A 1 183 ? 18.690 5.406 1.501 1.00 86.00 183 ASP A C 1
ATOM 1462 O O . ASP A 1 183 ? 18.737 6.616 1.737 1.00 86.00 183 ASP A O 1
ATOM 1466 N N . ILE A 1 184 ? 18.179 4.546 2.388 1.00 84.25 184 ILE A N 1
ATOM 1467 C CA . ILE A 1 184 ? 17.594 4.943 3.670 1.00 84.25 184 ILE A CA 1
ATOM 1468 C C . ILE A 1 184 ? 18.696 5.262 4.681 1.00 84.25 184 ILE A C 1
ATOM 1470 O O . ILE A 1 184 ? 19.587 4.455 4.946 1.00 84.25 184 ILE A O 1
ATOM 1474 N N . SER A 1 185 ? 18.575 6.415 5.340 1.00 70.38 185 SER A N 1
ATOM 1475 C CA . SER A 1 185 ? 19.411 6.749 6.494 1.00 70.38 185 SER A CA 1
ATOM 1476 C C . SER A 1 185 ? 19.005 5.899 7.710 1.00 70.38 185 SER A C 1
ATOM 1478 O O . SER A 1 185 ? 17.861 6.009 8.167 1.00 70.38 185 SER A O 1
ATOM 1480 N N . PRO A 1 186 ? 19.904 5.087 8.300 1.00 62.75 186 PRO A N 1
ATOM 1481 C CA . PRO A 1 186 ? 19.577 4.326 9.498 1.00 62.75 186 PRO A CA 1
ATOM 1482 C C . PRO A 1 186 ? 19.239 5.247 10.678 1.00 62.75 186 PRO A C 1
ATOM 1484 O O . PRO A 1 186 ? 19.953 6.209 10.958 1.00 62.75 186 PRO A O 1
ATOM 1487 N N . GLY A 1 187 ? 18.209 4.890 11.449 1.00 56.72 187 GLY A N 1
ATOM 1488 C CA . GLY A 1 187 ? 18.177 5.230 12.876 1.00 56.72 187 GLY A CA 1
ATOM 1489 C C . GLY A 1 187 ? 17.534 6.552 13.298 1.00 56.72 187 GLY A C 1
ATOM 1490 O O . GLY A 1 187 ? 17.724 6.949 14.446 1.00 56.72 187 GLY A O 1
ATOM 1491 N N . GLN A 1 188 ? 16.732 7.213 12.466 1.00 57.47 188 GLN A N 1
ATOM 1492 C CA . GLN A 1 188 ? 15.899 8.322 12.942 1.00 57.47 188 GLN A CA 1
ATOM 1493 C C . GLN A 1 188 ? 14.455 7.856 13.104 1.00 57.47 188 GLN A C 1
ATOM 1495 O O . GLN A 1 188 ? 13.717 7.694 12.142 1.00 57.47 188 GLN A O 1
ATOM 1500 N N . LYS A 1 189 ? 14.068 7.577 14.350 1.00 65.81 189 LYS A N 1
ATOM 1501 C CA . LYS A 1 189 ? 12.657 7.455 14.723 1.00 65.81 189 LYS A CA 1
ATOM 1502 C C . LYS A 1 189 ? 12.120 8.849 15.023 1.00 65.81 189 LYS A C 1
ATOM 1504 O O . LYS A 1 189 ? 12.858 9.682 15.559 1.00 65.81 189 LYS A O 1
ATOM 1509 N N . HIS A 1 190 ? 10.840 9.073 14.744 1.00 68.75 190 HIS A N 1
ATOM 1510 C CA . HIS A 1 190 ? 10.165 10.280 15.196 1.00 68.75 190 HIS A CA 1
ATOM 1511 C C . HIS A 1 190 ? 10.333 10.451 16.711 1.00 68.75 190 HIS A C 1
ATOM 1513 O O . HIS A 1 190 ? 10.119 9.521 17.490 1.00 68.75 190 HIS A O 1
ATOM 1519 N N . LYS A 1 191 ? 10.764 11.647 17.121 1.00 72.69 191 LYS A N 1
ATOM 1520 C CA . LYS A 1 191 ? 10.911 12.012 18.539 1.00 72.69 191 LYS A CA 1
ATOM 1521 C C . LYS A 1 191 ? 9.574 12.417 19.172 1.00 72.69 191 LYS A C 1
ATOM 1523 O O . LYS A 1 191 ? 9.451 12.372 20.390 1.00 72.69 191 LYS A O 1
ATOM 1528 N N . SER A 1 192 ? 8.598 12.797 18.349 1.00 81.38 192 SER A N 1
ATOM 1529 C CA . SER A 1 192 ? 7.226 13.170 18.713 1.00 81.38 192 SER A CA 1
ATOM 1530 C C . SER A 1 192 ? 6.219 12.288 17.969 1.00 81.38 192 SER A C 1
ATOM 1532 O O . SER A 1 192 ? 6.591 11.589 17.031 1.00 81.38 192 SER A O 1
ATOM 1534 N N . ALA A 1 193 ? 4.955 12.292 18.388 1.00 84.81 193 ALA A N 1
ATOM 1535 C CA . ALA A 1 193 ? 3.891 11.698 17.583 1.00 84.81 193 ALA A CA 1
ATOM 1536 C C . ALA A 1 193 ? 3.822 12.380 16.203 1.00 84.81 193 ALA A C 1
ATOM 1538 O O . ALA A 1 193 ? 4.099 13.579 16.106 1.00 84.81 193 ALA A O 1
ATOM 1539 N N . CYS A 1 194 ? 3.483 11.621 15.158 1.00 85.69 194 CYS A N 1
ATOM 1540 C CA . CYS A 1 194 ? 3.219 12.161 13.829 1.00 85.69 194 CYS A CA 1
ATOM 1541 C C . CYS A 1 194 ? 1.722 12.018 13.533 1.00 85.69 194 CYS A C 1
ATOM 1543 O O . CYS A 1 194 ? 1.201 10.946 13.196 1.00 85.69 194 CYS A O 1
ATOM 1545 N N . ASP A 1 195 ? 1.022 13.123 13.749 1.00 82.06 195 ASP A N 1
ATOM 1546 C CA . ASP A 1 195 ? -0.388 13.297 13.445 1.00 82.06 195 ASP A CA 1
ATOM 1547 C C . ASP A 1 195 ? -0.590 13.776 11.996 1.00 82.06 195 ASP A C 1
ATOM 1549 O O . ASP A 1 195 ? 0.320 13.750 11.166 1.00 82.06 195 ASP A O 1
ATOM 1553 N N . GLU A 1 196 ? -1.815 14.182 11.674 1.00 80.19 196 GLU A N 1
ATOM 1554 C CA . GLU A 1 196 ? -2.178 14.688 10.350 1.00 80.19 196 GLU A CA 1
ATOM 1555 C C . GLU A 1 196 ? -1.308 15.877 9.904 1.00 80.19 196 GLU A C 1
ATOM 1557 O O . GLU A 1 196 ? -0.813 15.883 8.777 1.00 80.19 196 GLU A O 1
ATOM 1562 N N . GLU A 1 197 ? -1.069 16.857 10.780 1.00 83.50 197 GLU A N 1
ATOM 1563 C CA . GLU A 1 197 ? -0.284 18.052 10.449 1.00 83.50 197 GLU A CA 1
ATOM 1564 C C . GLU A 1 197 ? 1.172 17.694 10.123 1.00 83.50 197 GLU A C 1
ATOM 1566 O O . GLU A 1 197 ? 1.754 18.219 9.165 1.00 83.50 197 GLU A O 1
ATOM 1571 N N . CYS A 1 198 ? 1.738 16.743 10.869 1.00 87.38 198 CYS A N 1
ATOM 1572 C CA . CYS A 1 198 ? 3.057 16.185 10.599 1.00 87.38 198 CYS A CA 1
ATOM 1573 C C . CYS A 1 198 ? 3.152 15.590 9.180 1.00 87.38 198 CYS A C 1
ATOM 1575 O O . CYS A 1 198 ? 4.066 15.948 8.429 1.00 87.38 198 CYS A O 1
ATOM 1577 N N . PHE A 1 199 ? 2.196 14.746 8.765 1.00 86.38 199 PHE A N 1
ATOM 1578 C CA . PHE A 1 199 ? 2.198 14.154 7.418 1.00 86.38 199 PHE A CA 1
ATOM 1579 C C . PHE A 1 199 ? 1.981 15.182 6.313 1.00 86.38 199 PHE A C 1
ATOM 1581 O O . PHE A 1 199 ? 2.659 15.118 5.288 1.00 86.38 199 PHE A O 1
ATOM 1588 N N . VAL A 1 200 ? 1.075 16.142 6.509 1.00 83.75 200 VAL A N 1
ATOM 1589 C CA . VAL A 1 200 ? 0.828 17.214 5.534 1.00 83.75 200 VAL A CA 1
ATOM 1590 C C . VAL A 1 200 ? 2.086 18.056 5.333 1.00 83.75 200 VAL A C 1
ATOM 1592 O O . VAL A 1 200 ? 2.455 18.354 4.196 1.00 83.75 200 VAL A O 1
ATOM 1595 N N . THR A 1 201 ? 2.770 18.413 6.420 1.00 86.38 201 THR A N 1
ATOM 1596 C CA . THR A 1 201 ? 4.019 19.186 6.370 1.00 86.38 201 THR A CA 1
ATOM 1597 C C . THR A 1 201 ? 5.109 18.420 5.630 1.00 86.38 201 THR A C 1
ATOM 1599 O O . THR A 1 201 ? 5.747 18.965 4.729 1.00 86.38 201 THR A O 1
ATOM 1602 N N . PHE A 1 202 ? 5.282 17.140 5.963 1.00 85.19 202 PHE A N 1
ATOM 1603 C CA . PHE A 1 202 ? 6.241 16.272 5.293 1.00 85.19 202 PHE A CA 1
ATOM 1604 C C . PHE A 1 202 ? 5.945 16.126 3.797 1.00 85.19 202 PHE A C 1
ATOM 1606 O O . PHE A 1 202 ? 6.828 16.343 2.973 1.00 85.19 202 PHE A O 1
ATOM 1613 N N . THR A 1 203 ? 4.697 15.823 3.444 1.00 83.12 203 THR A N 1
ATOM 1614 C CA . THR A 1 203 ? 4.273 15.613 2.054 1.00 83.12 203 THR A CA 1
ATOM 1615 C C . THR A 1 203 ? 4.503 16.876 1.228 1.00 83.12 203 THR A C 1
ATOM 1617 O O . THR A 1 203 ? 5.139 16.816 0.178 1.00 83.12 203 THR A O 1
ATOM 1620 N N . LYS A 1 204 ? 4.096 18.048 1.739 1.00 84.12 204 LYS A N 1
ATOM 1621 C CA . LYS A 1 204 ? 4.372 19.341 1.090 1.00 84.12 204 LYS A CA 1
ATOM 1622 C C . LYS A 1 204 ? 5.866 19.553 0.861 1.00 84.12 204 LYS A C 1
ATOM 1624 O O . LYS A 1 204 ? 6.251 19.919 -0.244 1.00 84.12 204 LYS A O 1
ATOM 1629 N N . SER A 1 205 ? 6.696 19.289 1.870 1.00 85.06 205 SER A N 1
ATOM 1630 C CA . SER A 1 205 ? 8.154 19.407 1.752 1.00 85.06 205 SER A CA 1
ATOM 1631 C C . SER A 1 205 ? 8.725 18.454 0.700 1.00 85.06 205 SER A C 1
ATOM 1633 O O . SER A 1 205 ? 9.574 18.847 -0.098 1.00 85.06 205 SER A O 1
ATOM 1635 N N . LEU A 1 206 ? 8.247 17.208 0.658 1.00 84.44 206 LEU A N 1
ATOM 1636 C CA . LEU A 1 206 ? 8.722 16.200 -0.286 1.00 84.44 206 LEU A CA 1
ATOM 1637 C C . LEU A 1 206 ? 8.442 16.613 -1.737 1.00 84.44 206 LEU A C 1
ATOM 1639 O O . LEU A 1 206 ? 9.342 16.552 -2.573 1.00 84.44 206 LEU A O 1
ATOM 1643 N N . PHE A 1 207 ? 7.233 17.101 -2.025 1.00 83.25 207 PHE A N 1
ATOM 1644 C CA . PHE A 1 207 ? 6.880 17.590 -3.360 1.00 83.25 207 PHE A CA 1
ATOM 1645 C C . PHE A 1 207 ? 7.589 18.903 -3.716 1.00 83.25 207 PHE A C 1
ATOM 1647 O O . PHE A 1 207 ? 8.108 19.029 -4.821 1.00 83.25 207 PHE A O 1
ATOM 1654 N N . GLN A 1 208 ? 7.674 19.863 -2.787 1.00 84.69 208 GLN A N 1
ATOM 1655 C CA . GLN A 1 208 ? 8.340 21.155 -3.024 1.00 84.69 208 GLN A CA 1
ATOM 1656 C C . GLN A 1 208 ? 9.836 21.013 -3.306 1.00 84.69 208 GLN A C 1
ATOM 1658 O O . GLN A 1 208 ? 10.397 21.789 -4.075 1.00 84.69 208 GLN A O 1
ATOM 1663 N N . THR A 1 209 ? 10.486 20.029 -2.689 1.00 82.31 209 THR A N 1
ATOM 1664 C CA . THR A 1 209 ? 11.911 19.749 -2.905 1.00 82.31 209 THR A CA 1
ATOM 1665 C C . THR A 1 209 ? 12.159 18.796 -4.073 1.00 82.31 209 THR A C 1
ATOM 1667 O O . THR A 1 209 ? 13.312 18.478 -4.352 1.00 82.31 209 THR A O 1
ATOM 1670 N N . GLY A 1 210 ? 11.109 18.315 -4.751 1.00 79.31 210 GLY A N 1
ATOM 1671 C CA . GLY A 1 210 ? 11.234 17.325 -5.821 1.00 79.31 210 GLY A CA 1
ATOM 1672 C C . GLY A 1 210 ? 11.875 16.015 -5.355 1.00 79.31 210 GLY A C 1
ATOM 1673 O O . GLY A 1 210 ? 12.649 15.423 -6.098 1.00 79.31 210 GLY A O 1
ATOM 1674 N N . GLY A 1 211 ? 11.615 15.590 -4.113 1.00 77.75 211 GLY A N 1
ATOM 1675 C CA . GLY A 1 211 ? 12.134 14.328 -3.582 1.00 77.75 211 GLY A CA 1
ATOM 1676 C C . GLY A 1 211 ? 13.585 14.372 -3.087 1.00 77.75 211 GLY A C 1
ATOM 1677 O O . GLY A 1 211 ? 14.201 13.332 -2.875 1.00 77.75 211 GLY A O 1
ATOM 1678 N N . GLN A 1 212 ? 14.176 15.544 -2.840 1.00 76.12 212 GLN A N 1
ATOM 1679 C CA . GLN A 1 212 ? 15.551 15.595 -2.309 1.00 76.12 212 GLN A CA 1
ATOM 1680 C C . GLN A 1 212 ? 15.699 14.905 -0.936 1.00 76.12 212 GLN A C 1
ATOM 1682 O O . GLN A 1 212 ? 16.766 14.376 -0.619 1.00 76.12 212 GLN A O 1
ATOM 1687 N N . ASP A 1 213 ? 14.613 14.824 -0.163 1.00 77.25 213 ASP A N 1
ATOM 1688 C CA . ASP A 1 213 ? 14.573 14.222 1.174 1.00 77.25 213 ASP A CA 1
ATOM 1689 C C . ASP A 1 213 ? 14.037 12.773 1.203 1.00 77.25 213 ASP A C 1
ATOM 1691 O O . ASP A 1 213 ? 13.587 12.279 2.241 1.00 77.25 213 ASP A O 1
ATOM 1695 N N . CYS A 1 214 ? 14.134 12.017 0.103 1.00 84.81 214 CYS A N 1
ATOM 1696 C CA . CYS A 1 214 ? 13.627 10.635 0.053 1.00 84.81 214 CYS A CA 1
ATOM 1697 C C . CYS A 1 214 ? 14.239 9.680 1.095 1.00 84.81 214 CYS A C 1
ATOM 1699 O O . CYS A 1 214 ? 13.635 8.673 1.465 1.00 84.81 214 CYS A O 1
ATOM 1701 N N . ARG A 1 215 ? 15.404 10.023 1.656 1.00 84.50 215 ARG A N 1
ATOM 1702 C CA . ARG A 1 215 ? 16.070 9.244 2.715 1.00 84.50 215 ARG A CA 1
ATOM 1703 C C . ARG A 1 215 ? 15.287 9.181 4.027 1.00 84.50 215 ARG A C 1
ATOM 1705 O O . ARG A 1 215 ? 15.534 8.277 4.827 1.00 84.50 215 ARG A O 1
ATOM 1712 N N . VAL A 1 216 ? 14.400 10.150 4.284 1.00 84.75 216 VAL A N 1
ATOM 1713 C CA . VAL A 1 216 ? 13.592 10.210 5.517 1.00 84.75 216 VAL A CA 1
ATOM 1714 C C . VAL A 1 216 ? 12.161 9.715 5.322 1.00 84.75 216 VAL A C 1
ATOM 1716 O O . VAL A 1 216 ? 11.485 9.460 6.313 1.00 84.75 216 VAL A O 1
ATOM 1719 N N . VAL A 1 217 ? 11.722 9.490 4.080 1.00 86.19 217 VAL A N 1
ATOM 1720 C CA . VAL A 1 217 ? 10.396 8.943 3.737 1.00 86.19 217 VAL A CA 1
ATOM 1721 C C . VAL A 1 217 ? 10.005 7.708 4.572 1.00 86.19 217 VAL A C 1
ATOM 1723 O O . VAL A 1 217 ? 8.882 7.680 5.080 1.00 86.19 217 VAL A O 1
ATOM 1726 N N . PRO A 1 218 ? 10.892 6.723 4.832 1.00 84.75 218 PRO A N 1
ATOM 1727 C CA . PRO A 1 218 ? 10.542 5.557 5.650 1.00 84.75 218 PRO A CA 1
ATOM 1728 C C . PRO A 1 218 ? 10.060 5.890 7.066 1.00 84.75 218 PRO A C 1
ATOM 1730 O O . PRO A 1 218 ? 9.307 5.112 7.650 1.00 84.75 218 PRO A O 1
ATOM 1733 N N . GLN A 1 219 ? 10.459 7.038 7.623 1.00 85.44 219 GLN A N 1
ATOM 1734 C CA . GLN A 1 219 ? 10.023 7.494 8.949 1.00 85.44 219 GLN A CA 1
ATOM 1735 C C . GLN A 1 219 ? 8.523 7.822 8.965 1.00 85.44 219 GLN A C 1
ATOM 1737 O O . GLN A 1 219 ? 7.854 7.608 9.973 1.00 85.44 219 GLN A O 1
ATOM 1742 N N . TYR A 1 220 ? 7.990 8.235 7.814 1.00 87.94 220 TYR A N 1
ATOM 1743 C CA . TYR A 1 220 ? 6.592 8.599 7.603 1.00 87.94 220 TYR A CA 1
ATOM 1744 C C . TYR A 1 220 ? 5.758 7.451 7.015 1.00 87.94 220 TYR A C 1
ATOM 1746 O O . TYR A 1 220 ? 4.558 7.607 6.813 1.00 87.94 220 TYR A O 1
ATOM 1754 N N . SER A 1 221 ? 6.345 6.267 6.795 1.00 88.19 221 SER A N 1
ATOM 1755 C CA . SER A 1 221 ? 5.659 5.096 6.208 1.00 88.19 221 SER A CA 1
ATOM 1756 C C . SER A 1 221 ? 4.425 4.628 6.995 1.00 88.19 221 SER A C 1
ATOM 1758 O O . SER A 1 221 ? 3.536 3.979 6.440 1.00 88.19 221 SER A O 1
ATOM 1760 N N . GLN A 1 222 ? 4.320 4.997 8.276 1.00 91.06 222 GLN A N 1
ATOM 1761 C CA . GLN A 1 222 ? 3.137 4.748 9.100 1.00 91.06 222 GLN A CA 1
ATOM 1762 C C . GLN A 1 222 ? 1.889 5.539 8.648 1.00 91.06 222 GLN A C 1
ATOM 1764 O O . GLN A 1 222 ? 0.798 5.266 9.146 1.00 91.06 222 GLN A O 1
ATOM 1769 N N . VAL A 1 223 ? 2.017 6.461 7.684 1.00 90.44 223 VAL A N 1
ATOM 1770 C CA . VAL A 1 223 ? 0.882 7.115 7.010 1.00 90.44 223 VAL A CA 1
ATOM 1771 C C . VAL A 1 223 ? -0.044 6.103 6.324 1.00 90.44 223 VAL A C 1
ATOM 1773 O O . VAL A 1 223 ? -1.255 6.285 6.320 1.00 90.44 223 VAL A O 1
ATOM 1776 N N . MET A 1 224 ? 0.484 4.972 5.842 1.00 93.62 224 MET A N 1
ATOM 1777 C CA . MET A 1 224 ? -0.352 3.904 5.279 1.00 93.62 224 MET A CA 1
ATOM 1778 C C . MET A 1 224 ? -1.318 3.332 6.320 1.00 93.62 224 MET A C 1
ATOM 1780 O O . MET A 1 224 ? -2.477 3.064 6.026 1.00 93.62 224 MET A O 1
ATOM 1784 N N . LEU A 1 225 ? -0.850 3.178 7.566 1.00 95.31 225 LEU A N 1
ATOM 1785 C CA . LEU A 1 225 ? -1.694 2.723 8.671 1.00 95.31 225 LEU A CA 1
ATOM 1786 C C . LEU A 1 225 ? -2.744 3.771 9.030 1.00 95.31 225 LEU A C 1
ATOM 1788 O O . LEU A 1 225 ? -3.869 3.395 9.335 1.00 95.31 225 LEU A O 1
ATOM 1792 N N . LEU A 1 226 ? -2.393 5.063 8.977 1.00 92.44 226 LEU A N 1
ATOM 1793 C CA . LEU A 1 226 ? -3.360 6.148 9.150 1.00 92.44 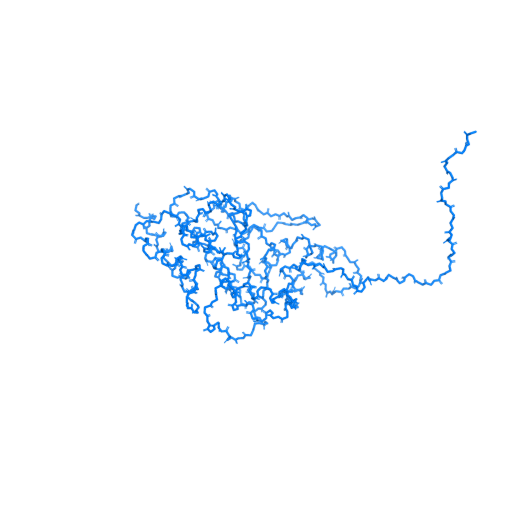226 LEU A CA 1
ATOM 1794 C C . LEU A 1 226 ? -4.491 6.014 8.130 1.00 92.44 226 LEU A C 1
ATOM 1796 O O . LEU A 1 226 ? -5.649 5.940 8.530 1.00 92.44 226 LEU A O 1
ATOM 1800 N N . PHE A 1 227 ? -4.151 5.948 6.842 1.00 91.25 227 PHE A N 1
ATOM 1801 C CA . PHE A 1 227 ? -5.141 5.878 5.775 1.00 91.25 227 PHE A CA 1
ATOM 1802 C C . PHE A 1 227 ? -5.980 4.611 5.842 1.00 91.25 227 PHE A C 1
ATOM 1804 O O . PHE A 1 227 ? -7.200 4.712 5.828 1.00 91.25 227 PHE A O 1
ATOM 1811 N N . ALA A 1 228 ? -5.370 3.439 6.011 1.00 94.81 228 ALA A N 1
ATOM 1812 C CA . ALA A 1 228 ? -6.129 2.204 6.149 1.00 94.81 228 ALA A CA 1
ATOM 1813 C C . ALA A 1 228 ? -7.064 2.245 7.365 1.00 94.81 228 ALA A C 1
ATOM 1815 O O . ALA A 1 228 ? -8.256 1.973 7.234 1.00 94.81 228 ALA A O 1
ATOM 1816 N N . CYS A 1 229 ? -6.559 2.629 8.543 1.00 94.44 229 CYS A N 1
ATOM 1817 C CA . CYS A 1 229 ? -7.376 2.666 9.753 1.00 94.44 229 CYS A CA 1
ATOM 1818 C C . CYS A 1 229 ? -8.503 3.697 9.675 1.00 94.44 229 CYS A C 1
ATOM 1820 O O . CYS A 1 229 ? -9.592 3.414 10.156 1.00 94.44 229 CYS A O 1
ATOM 1822 N N . HIS A 1 230 ? -8.263 4.856 9.065 1.00 90.69 230 HIS A N 1
ATOM 1823 C CA . HIS A 1 230 ? -9.268 5.903 8.926 1.00 90.69 230 HIS A CA 1
ATOM 1824 C C . HIS A 1 230 ? -10.291 5.606 7.824 1.00 90.69 230 HIS A C 1
ATOM 1826 O O . HIS A 1 230 ? -11.485 5.719 8.070 1.00 90.69 230 HIS A O 1
ATOM 1832 N N . LYS A 1 231 ? -9.831 5.234 6.623 1.00 89.44 231 LYS A N 1
ATOM 1833 C CA . LYS A 1 231 ? -10.680 5.126 5.430 1.00 89.44 231 LYS A CA 1
ATOM 1834 C C . LYS A 1 231 ? -11.345 3.759 5.266 1.00 89.44 231 LYS A C 1
ATOM 1836 O O . LYS A 1 231 ? -12.425 3.692 4.691 1.00 89.44 231 LYS A O 1
ATOM 1841 N N . LEU A 1 232 ? -10.711 2.682 5.742 1.00 93.56 232 LEU A N 1
ATOM 1842 C CA . LEU A 1 232 ? -11.175 1.310 5.491 1.00 93.56 232 LEU A CA 1
ATOM 1843 C C . LEU A 1 232 ? -11.537 0.528 6.749 1.00 93.56 232 LEU A C 1
ATOM 1845 O O . LEU A 1 232 ? -12.395 -0.340 6.675 1.00 93.56 232 LEU A O 1
ATOM 1849 N N . LEU A 1 233 ? -10.868 0.740 7.888 1.00 95.62 233 LEU A N 1
ATOM 1850 C CA . LEU A 1 233 ? -11.047 -0.154 9.043 1.00 95.62 233 LEU A CA 1
ATOM 1851 C C . LEU A 1 233 ? -12.003 0.398 10.099 1.00 95.62 233 LEU A C 1
ATOM 1853 O O . LEU A 1 233 ? -12.881 -0.330 10.554 1.00 95.62 233 LEU A O 1
ATOM 1857 N N . SER A 1 234 ? -11.808 1.640 10.538 1.00 93.25 234 SER A N 1
ATOM 1858 C CA . SER A 1 234 ? -12.537 2.209 11.671 1.00 93.25 234 SER A CA 1
ATOM 1859 C C . SER A 1 234 ? -13.921 2.700 11.268 1.00 93.25 234 SER A C 1
ATOM 1861 O O . SER A 1 234 ? -14.058 3.432 10.296 1.00 93.25 234 SER A O 1
ATOM 1863 N N . ASP A 1 235 ? -14.928 2.364 12.072 1.00 90.56 235 ASP A N 1
ATOM 1864 C CA . ASP A 1 235 ? -16.271 2.956 11.995 1.00 90.56 235 ASP A CA 1
ATOM 1865 C C . ASP A 1 235 ? -16.592 3.844 13.216 1.00 90.56 235 ASP A C 1
ATOM 1867 O O . ASP A 1 235 ? -17.720 4.284 13.431 1.00 90.56 235 ASP A O 1
ATOM 1871 N N . LEU A 1 236 ? -15.588 4.141 14.050 1.00 89.50 236 LEU A N 1
ATOM 1872 C CA . LEU A 1 236 ? -15.784 4.965 15.241 1.00 89.50 236 LEU A CA 1
ATOM 1873 C C . LEU A 1 236 ? -16.112 6.406 14.847 1.00 89.50 236 LEU A C 1
ATOM 1875 O O . LEU A 1 236 ? -15.337 7.043 14.129 1.00 89.50 236 LEU A O 1
ATOM 1879 N N . ASP A 1 237 ? -17.175 6.973 15.418 1.00 85.19 237 ASP A N 1
ATOM 1880 C CA . ASP A 1 237 ? -17.562 8.370 15.175 1.00 85.19 237 ASP A CA 1
ATOM 1881 C C . ASP A 1 237 ? -16.433 9.366 15.484 1.00 85.19 237 ASP A C 1
ATOM 1883 O O . ASP A 1 237 ? -16.259 10.358 14.778 1.00 85.19 237 ASP A O 1
ATOM 1887 N N . SER A 1 238 ? -15.607 9.072 16.493 1.00 82.94 238 SER A N 1
ATOM 1888 C CA . SER A 1 238 ? -14.443 9.886 16.865 1.00 82.94 238 SER A CA 1
ATOM 1889 C C . SER A 1 238 ? -13.335 9.899 15.810 1.00 82.94 238 SER A C 1
ATOM 1891 O O . SER A 1 238 ? -12.495 10.794 15.829 1.00 82.94 238 SER A O 1
ATOM 1893 N N . THR A 1 239 ? -13.327 8.931 14.892 1.00 81.88 239 THR A N 1
ATOM 1894 C CA . THR A 1 239 ? -12.306 8.771 13.847 1.00 81.88 239 THR A CA 1
ATOM 1895 C C . THR A 1 239 ? -12.775 9.179 12.456 1.00 81.88 239 THR A C 1
ATOM 1897 O O . THR A 1 239 ? -11.947 9.224 11.553 1.00 81.88 239 THR A O 1
ATOM 1900 N N . LYS A 1 240 ? -14.062 9.510 12.274 1.00 75.94 240 LYS A N 1
ATOM 1901 C CA . LYS A 1 240 ? -14.648 9.841 10.961 1.00 75.94 240 LYS A CA 1
ATOM 1902 C C . LYS A 1 240 ? -14.159 11.167 10.376 1.00 75.94 240 LYS A C 1
ATOM 1904 O O . LYS A 1 240 ? -14.261 11.363 9.175 1.00 75.94 240 LYS A O 1
ATOM 1909 N N . TYR A 1 241 ? -13.598 12.064 11.188 1.00 67.94 241 TYR A N 1
ATOM 1910 C CA . TYR A 1 241 ? -13.226 13.411 10.750 1.00 67.94 241 TYR A CA 1
ATOM 1911 C C . TYR A 1 241 ? -11.727 13.681 10.938 1.00 67.94 241 TYR A C 1
ATOM 1913 O O . TYR A 1 241 ? -11.289 14.082 12.017 1.00 67.94 241 TYR A O 1
ATOM 1921 N N . LEU A 1 242 ? -10.950 13.510 9.867 1.00 67.75 242 LEU A N 1
ATOM 1922 C CA . LEU A 1 242 ? -9.605 14.080 9.712 1.00 67.75 242 LEU A CA 1
ATOM 1923 C C . LEU A 1 242 ? -9.698 15.274 8.767 1.00 67.75 242 LEU A C 1
ATOM 1925 O O . LEU A 1 242 ? -10.306 15.143 7.717 1.00 67.75 242 LEU A O 1
ATOM 1929 N N . ARG A 1 243 ? -9.181 16.452 9.138 1.00 59.62 243 ARG A N 1
ATOM 1930 C CA . ARG A 1 243 ? -9.540 17.723 8.471 1.00 59.62 243 ARG A CA 1
ATOM 1931 C C . ARG A 1 243 ? -8.846 17.951 7.129 1.00 59.62 243 ARG A C 1
ATOM 1933 O O . ARG A 1 243 ? -9.388 18.668 6.299 1.00 59.62 243 ARG A O 1
ATOM 1940 N N . HIS A 1 244 ? -7.646 17.417 6.948 1.00 58.38 244 HIS A N 1
ATOM 1941 C CA . HIS A 1 244 ? -6.790 17.634 5.779 1.00 58.38 244 HIS A CA 1
ATOM 1942 C C . HIS A 1 244 ? -6.837 16.474 4.786 1.00 58.38 244 HIS A C 1
ATOM 1944 O O . HIS A 1 244 ? -6.488 16.665 3.625 1.00 58.38 244 HIS A O 1
ATOM 1950 N N . PHE A 1 245 ? -7.268 15.294 5.230 1.00 56.25 245 PHE A N 1
ATOM 1951 C CA . PHE A 1 245 ? -7.525 14.139 4.366 1.00 56.25 245 PHE A CA 1
ATOM 1952 C C . PHE A 1 245 ? -9.009 13.968 4.003 1.00 56.25 245 PHE A C 1
ATOM 1954 O O . PHE A 1 245 ? -9.363 12.985 3.358 1.00 56.25 245 PHE A O 1
ATOM 1961 N N . TYR A 1 246 ? -9.851 14.925 4.409 1.00 51.12 246 TYR A N 1
ATOM 1962 C CA . TYR A 1 246 ? -11.262 15.022 4.043 1.00 51.12 246 TYR A CA 1
ATOM 1963 C C . TYR A 1 246 ? -11.408 15.636 2.648 1.00 51.12 246 TYR A C 1
ATOM 1965 O O . TYR A 1 246 ? -10.969 16.769 2.433 1.00 51.12 246 TYR A O 1
ATOM 1973 N N . ASP A 1 247 ? -12.084 14.954 1.725 1.00 52.41 247 ASP A N 1
ATOM 1974 C CA . ASP A 1 247 ? -12.595 15.607 0.519 1.00 52.41 247 ASP A CA 1
ATOM 1975 C C . ASP A 1 247 ? -13.977 16.214 0.826 1.00 52.41 247 ASP A C 1
ATOM 1977 O O . ASP A 1 247 ? -14.912 15.530 1.242 1.00 52.41 247 ASP A O 1
ATOM 1981 N N . GLU A 1 248 ? -14.155 17.522 0.613 1.00 47.06 248 GLU A N 1
ATOM 1982 C CA . GLU A 1 248 ? -15.464 18.174 0.759 1.00 47.06 248 GLU A CA 1
ATOM 1983 C C . GLU A 1 248 ? -16.531 17.609 -0.204 1.00 47.06 248 GLU A C 1
ATOM 1985 O O . GLU A 1 248 ? -17.732 17.804 0.029 1.00 47.06 248 GLU A O 1
ATOM 1990 N N . LYS A 1 249 ? -16.116 16.907 -1.270 1.00 45.78 249 LYS A N 1
ATOM 1991 C CA . LYS A 1 249 ? -17.000 16.187 -2.199 1.00 45.78 249 LYS A CA 1
ATOM 1992 C C . LYS A 1 249 ? -17.483 14.836 -1.661 1.00 45.78 249 LYS A C 1
ATOM 1994 O O . LYS A 1 249 ? -18.513 14.358 -2.128 1.00 45.78 249 LYS A O 1
ATOM 1999 N N . GLU A 1 250 ? -16.853 14.278 -0.626 1.00 51.97 250 GLU A N 1
ATOM 2000 C CA . GLU A 1 250 ? -17.268 13.032 0.048 1.00 51.97 250 GLU A CA 1
ATOM 2001 C C . GLU A 1 250 ? -18.390 13.245 1.086 1.00 51.97 250 GLU A C 1
ATOM 2003 O O . GLU A 1 250 ? -18.670 12.384 1.917 1.00 51.97 250 GLU A O 1
ATOM 2008 N N . LYS A 1 251 ? -19.124 14.366 1.016 1.00 42.25 251 LYS A N 1
ATOM 2009 C CA . LYS A 1 251 ? -20.288 14.693 1.871 1.00 42.25 251 LYS A CA 1
ATOM 2010 C C . LYS A 1 251 ? -21.404 13.635 1.921 1.00 42.25 251 LYS A C 1
ATOM 2012 O O . LYS A 1 251 ? -22.345 13.812 2.692 1.00 42.25 251 LYS A O 1
ATOM 2017 N N . GLN A 1 252 ? -21.345 12.581 1.107 1.00 41.50 252 GLN A N 1
ATOM 2018 C CA . GLN A 1 252 ? -22.351 11.518 1.065 1.00 41.50 252 GLN A CA 1
ATOM 2019 C C . GLN A 1 252 ? -21.857 10.126 1.447 1.00 41.50 252 GLN A C 1
ATOM 2021 O O . GLN A 1 252 ? -22.702 9.251 1.634 1.00 41.50 252 GLN A O 1
ATOM 2026 N N . VAL A 1 253 ? -20.555 9.893 1.615 1.00 47.12 253 VAL A N 1
ATOM 2027 C CA . VAL A 1 253 ? -20.106 8.561 2.014 1.00 47.12 253 VAL A CA 1
ATOM 2028 C C . VAL A 1 253 ? -19.955 8.552 3.525 1.00 47.12 253 VAL A C 1
ATOM 2030 O O . VAL A 1 253 ? -18.928 8.904 4.090 1.00 47.12 253 VAL A O 1
ATOM 2033 N N . SER A 1 254 ? -21.029 8.143 4.199 1.00 49.56 254 SER A N 1
ATOM 2034 C CA . SER A 1 254 ? -20.876 7.442 5.469 1.00 49.56 254 SER A CA 1
ATOM 2035 C C . SER A 1 254 ? -20.062 6.183 5.164 1.00 49.56 254 SER A C 1
ATOM 2037 O O . SER A 1 254 ? -20.645 5.145 4.855 1.00 49.56 254 SER A O 1
ATOM 2039 N N . THR A 1 255 ? -18.731 6.280 5.143 1.00 63.41 255 THR A N 1
ATOM 2040 C CA . THR A 1 255 ? -17.854 5.133 4.913 1.00 63.41 255 THR A CA 1
ATOM 2041 C C . THR A 1 255 ? -17.867 4.295 6.175 1.00 63.41 255 THR A C 1
ATOM 2043 O O . THR A 1 255 ? -17.094 4.497 7.105 1.00 63.41 255 THR A O 1
ATOM 2046 N N . VAL A 1 256 ? -18.817 3.369 6.228 1.00 85.88 256 VAL A N 1
ATOM 2047 C CA . VAL A 1 256 ? -18.805 2.295 7.211 1.00 85.88 256 VAL A CA 1
ATOM 2048 C C . VAL A 1 256 ? -17.438 1.615 7.103 1.00 85.88 256 VAL A C 1
ATOM 2050 O O . VAL A 1 256 ? -17.061 1.156 6.025 1.00 85.88 256 VAL A O 1
ATOM 2053 N N . GLY A 1 257 ? -16.659 1.615 8.183 1.00 92.62 257 GLY A N 1
ATOM 2054 C CA . GLY A 1 257 ? -15.382 0.904 8.232 1.00 92.62 257 GLY A CA 1
ATOM 2055 C C . GLY A 1 257 ? -15.603 -0.603 8.318 1.00 92.62 257 GLY A C 1
ATOM 2056 O O . GLY A 1 257 ? -16.561 -1.047 8.943 1.00 92.62 257 GLY A O 1
ATOM 2057 N N . LEU A 1 258 ? -14.698 -1.416 7.769 1.00 95.38 258 LEU A N 1
ATOM 2058 C CA . LEU A 1 258 ? -14.760 -2.883 7.828 1.00 95.38 258 LEU A CA 1
ATOM 2059 C C . LEU A 1 258 ? -14.954 -3.432 9.245 1.00 95.38 258 LEU A C 1
ATOM 2061 O O . LEU A 1 258 ? -15.475 -4.530 9.391 1.00 95.38 258 LEU A O 1
ATOM 2065 N N . LEU A 1 259 ? -14.555 -2.709 10.291 1.00 95.50 259 LEU A N 1
ATOM 2066 C CA . LEU A 1 259 ? -14.709 -3.131 11.683 1.00 95.50 259 LEU A CA 1
ATOM 2067 C C . LEU A 1 259 ? -15.909 -2.468 12.384 1.00 95.50 259 LEU A C 1
ATOM 2069 O O . LEU A 1 259 ? -15.858 -2.247 13.590 1.00 95.50 259 LEU A O 1
ATOM 2073 N N . HIS A 1 260 ? -16.997 -2.184 11.662 1.00 93.62 260 HIS A N 1
ATOM 2074 C CA . HIS A 1 260 ? -18.292 -1.814 12.253 1.00 93.62 260 HIS A CA 1
ATOM 2075 C C . HIS A 1 260 ? -18.988 -2.996 12.956 1.00 93.62 260 HIS A C 1
ATOM 2077 O O . HIS A 1 260 ? -18.719 -4.160 12.644 1.00 93.62 260 HIS A O 1
ATOM 2083 N N . ASP A 1 261 ? -19.920 -2.709 13.869 1.00 92.56 261 ASP A N 1
ATOM 2084 C CA . ASP A 1 261 ? -20.662 -3.713 14.656 1.00 92.56 261 ASP A CA 1
ATOM 2085 C C . ASP A 1 261 ? -19.746 -4.708 15.395 1.00 92.56 261 ASP A C 1
ATOM 2087 O O . ASP A 1 261 ? -19.903 -5.929 15.310 1.00 92.56 261 ASP A O 1
ATOM 2091 N N . ILE A 1 262 ? -18.754 -4.172 16.114 1.00 92.50 262 ILE A N 1
ATOM 2092 C CA . ILE A 1 262 ? -17.785 -4.964 16.879 1.00 92.50 262 ILE A CA 1
A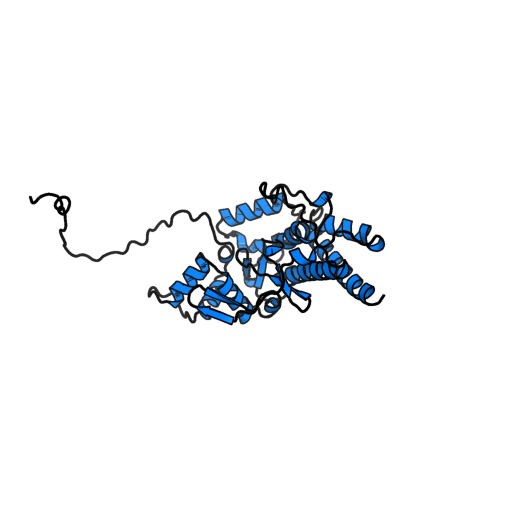TOM 2093 C C . ILE A 1 262 ? -18.517 -5.810 17.939 1.00 92.50 262 ILE A C 1
ATOM 2095 O O . ILE A 1 262 ? -19.290 -5.256 18.725 1.00 92.50 262 ILE A O 1
ATOM 2099 N N . PRO A 1 263 ? -18.249 -7.129 18.042 1.00 92.75 263 PRO A N 1
ATOM 2100 C CA . PRO A 1 263 ? -18.809 -7.964 19.098 1.00 92.75 263 PRO A CA 1
ATOM 2101 C C . PRO A 1 263 ? -18.511 -7.402 20.492 1.00 92.75 263 PRO A C 1
ATOM 2103 O O . PRO A 1 263 ? -17.376 -7.024 20.779 1.00 92.75 263 PRO A O 1
ATOM 2106 N N . GLU A 1 264 ? -19.501 -7.427 21.388 1.00 91.44 264 GLU A N 1
ATOM 2107 C CA . GLU A 1 264 ? -19.440 -6.795 22.720 1.00 91.44 264 GLU A CA 1
ATOM 2108 C C . GLU A 1 264 ? -18.204 -7.209 23.540 1.00 91.44 264 GLU A C 1
ATOM 2110 O O . GLU A 1 264 ? -17.586 -6.393 24.219 1.00 91.44 264 GLU A O 1
ATOM 2115 N N . ILE A 1 265 ? -17.776 -8.470 23.420 1.00 88.81 265 ILE A N 1
ATOM 2116 C CA . ILE A 1 265 ? -16.586 -8.989 24.112 1.00 88.81 265 ILE A CA 1
ATOM 2117 C C . ILE A 1 265 ? -15.263 -8.372 23.615 1.00 88.81 265 ILE A C 1
ATOM 2119 O O . ILE A 1 265 ? -14.263 -8.384 24.334 1.00 88.81 265 ILE A O 1
ATOM 2123 N N . LEU A 1 266 ? -15.237 -7.859 22.384 1.00 90.06 266 LEU A N 1
ATOM 2124 C CA . LEU A 1 266 ? -14.058 -7.283 21.734 1.00 90.06 266 LEU A CA 1
ATOM 2125 C C . LEU A 1 266 ? -14.061 -5.750 21.739 1.00 90.06 266 LEU A C 1
ATOM 2127 O O . LEU A 1 266 ? -12.982 -5.156 21.657 1.00 90.06 266 LEU A O 1
ATOM 2131 N N . GLU A 1 267 ? -15.238 -5.129 21.849 1.00 89.06 267 GLU A N 1
ATOM 2132 C CA . GLU A 1 267 ? -15.463 -3.692 21.642 1.00 89.06 267 GLU A CA 1
ATOM 2133 C C . GLU A 1 267 ? -14.475 -2.802 22.420 1.00 89.06 267 GLU A C 1
ATOM 2135 O O . GLU A 1 267 ? -13.741 -2.058 21.761 1.00 89.06 267 GLU A O 1
ATOM 2140 N N . PRO A 1 268 ? -14.278 -2.941 23.750 1.00 88.88 268 PRO A N 1
ATOM 2141 C CA . PRO A 1 268 ? -13.438 -1.990 24.481 1.00 88.88 268 PRO A CA 1
ATOM 2142 C C . PRO A 1 268 ? -11.971 -2.024 24.042 1.00 88.88 268 PRO A C 1
ATOM 2144 O O . PRO A 1 268 ? -11.272 -1.010 24.050 1.00 88.88 268 PRO A O 1
ATOM 2147 N N . ASN A 1 269 ? -11.477 -3.200 23.653 1.00 91.38 269 ASN A N 1
ATOM 2148 C CA . ASN A 1 269 ? -10.098 -3.355 23.206 1.00 91.38 269 ASN A CA 1
ATOM 2149 C C . ASN A 1 269 ? -9.939 -2.883 21.758 1.00 91.38 269 ASN A C 1
ATOM 2151 O O . ASN A 1 269 ? -8.985 -2.171 21.451 1.00 91.38 269 ASN A O 1
ATOM 2155 N N . MET A 1 270 ? -10.866 -3.255 20.871 1.00 93.38 270 MET A N 1
ATOM 2156 C CA . MET A 1 270 ? -10.790 -2.898 19.454 1.00 93.38 270 MET A CA 1
ATOM 2157 C C . MET A 1 270 ? -10.990 -1.404 19.225 1.00 93.38 270 MET A C 1
ATOM 2159 O O . MET A 1 270 ? -10.203 -0.812 18.491 1.00 93.38 270 MET A O 1
ATOM 2163 N N . SER A 1 271 ? -11.953 -0.776 19.899 1.00 94.38 271 SER A N 1
ATOM 2164 C CA . SER A 1 271 ? -12.223 0.656 19.752 1.00 94.38 271 SER A CA 1
ATOM 2165 C C . SER A 1 271 ? -11.027 1.510 20.182 1.00 94.38 271 SER A C 1
ATOM 2167 O O . SER A 1 271 ? -10.622 2.427 19.470 1.00 94.38 271 SER A O 1
ATOM 2169 N N . ASN A 1 272 ? -10.370 1.157 21.292 1.00 94.62 272 ASN A N 1
ATOM 2170 C CA . ASN A 1 272 ? -9.149 1.843 21.725 1.00 94.62 272 ASN A CA 1
ATOM 2171 C C . ASN A 1 272 ? -7.992 1.667 20.726 1.00 94.62 272 ASN A C 1
ATOM 2173 O O . ASN A 1 272 ? -7.281 2.627 20.423 1.00 94.62 272 ASN A O 1
ATOM 2177 N N . LEU A 1 273 ? -7.810 0.457 20.185 1.00 96.81 273 LEU A N 1
ATOM 2178 C CA . LEU A 1 273 ? -6.771 0.180 19.190 1.00 96.81 273 LEU A CA 1
ATOM 2179 C C . LEU A 1 273 ? -7.024 0.912 17.869 1.00 96.81 273 LEU A C 1
ATOM 2181 O O . LEU A 1 273 ? -6.078 1.435 17.284 1.00 96.81 273 LEU A O 1
ATOM 2185 N N . LEU A 1 274 ? -8.277 0.975 17.412 1.00 95.38 274 LEU A N 1
ATOM 2186 C CA . LEU A 1 274 ? -8.672 1.706 16.208 1.00 95.38 274 LEU A CA 1
ATOM 2187 C C . LEU A 1 274 ? -8.461 3.205 16.381 1.00 95.38 274 LEU A C 1
ATOM 2189 O O . LEU A 1 274 ? -7.822 3.833 15.537 1.00 95.38 274 LEU A O 1
ATOM 2193 N N . TYR A 1 275 ? -8.886 3.754 17.519 1.00 94.12 275 TYR A N 1
ATOM 2194 C CA . TYR A 1 275 ? -8.642 5.150 17.851 1.00 94.12 275 TYR A CA 1
ATOM 2195 C C . TYR A 1 275 ? -7.144 5.477 17.835 1.00 94.12 275 TYR A C 1
ATOM 2197 O O . TYR A 1 275 ? -6.732 6.408 17.151 1.00 94.12 275 TYR A O 1
ATOM 2205 N N . SER A 1 276 ? -6.304 4.683 18.512 1.00 94.69 276 SER A N 1
ATOM 2206 C CA . SER A 1 276 ? -4.844 4.878 18.509 1.00 94.69 276 SER A CA 1
ATOM 2207 C C . SER A 1 276 ? -4.167 4.555 17.170 1.00 94.69 276 SER A C 1
ATOM 2209 O O . SER A 1 276 ? -3.039 4.990 16.931 1.00 94.69 276 SER A O 1
ATOM 2211 N N . CYS A 1 277 ? -4.827 3.804 16.284 1.00 94.38 277 CYS A N 1
ATOM 2212 C CA . CYS A 1 277 ? -4.357 3.595 14.918 1.00 94.38 277 CYS A CA 1
ATOM 2213 C C . CYS A 1 277 ? -4.621 4.810 14.020 1.00 94.38 277 CYS A C 1
ATOM 2215 O O . CYS A 1 277 ? -3.876 5.024 13.068 1.00 94.38 277 CYS A O 1
ATOM 2217 N N . VAL A 1 278 ? -5.641 5.620 14.313 1.00 91.62 278 VAL A N 1
ATOM 2218 C CA . VAL A 1 278 ? -5.939 6.863 13.580 1.00 91.62 278 VAL A CA 1
ATOM 2219 C C . VAL A 1 278 ? -5.226 8.059 14.216 1.00 91.62 278 VAL A C 1
ATOM 2221 O O . VAL A 1 278 ? -4.562 8.830 13.519 1.00 91.62 278 VAL A O 1
ATOM 2224 N N . PHE A 1 279 ? -5.271 8.174 15.540 1.00 90.62 279 PHE A N 1
ATOM 2225 C CA . PHE A 1 279 ? -4.673 9.268 16.297 1.00 90.62 279 PHE A CA 1
ATOM 2226 C C . PHE A 1 279 ? -3.476 8.787 17.108 1.00 90.62 279 PHE A C 1
ATOM 2228 O O . PHE A 1 279 ? -3.603 8.054 18.088 1.00 90.62 279 PHE A O 1
ATOM 2235 N N . GLU A 1 280 ? -2.292 9.241 16.712 1.00 89.75 280 GLU A N 1
ATOM 2236 C CA . GLU A 1 280 ? -1.064 8.947 17.433 1.00 89.75 280 GLU A CA 1
ATOM 2237 C C . GLU A 1 280 ? -0.852 9.986 18.544 1.00 89.75 280 GLU A C 1
ATOM 2239 O O . GLU A 1 280 ? -0.634 11.159 18.265 1.00 89.75 280 GLU A O 1
ATOM 2244 N N . SER A 1 281 ? -0.905 9.565 19.810 1.00 87.31 281 SER A N 1
ATOM 2245 C CA . SER A 1 281 ? -0.600 10.430 20.965 1.00 87.31 281 SER A CA 1
ATOM 2246 C C . SER A 1 281 ? 0.845 10.304 21.457 1.00 87.31 281 SER A C 1
ATOM 2248 O O . SER A 1 281 ? 1.339 11.173 22.175 1.00 87.31 281 SER A O 1
ATOM 2250 N N . ALA A 1 282 ? 1.542 9.234 21.066 1.00 90.69 282 ALA A N 1
ATOM 2251 C CA . ALA A 1 282 ? 2.935 8.981 21.418 1.00 90.69 282 ALA A CA 1
ATOM 2252 C C . ALA A 1 282 ? 3.697 8.343 20.242 1.00 90.69 282 ALA A C 1
ATOM 2254 O O . ALA A 1 282 ? 3.098 7.576 19.488 1.00 90.69 282 ALA A O 1
ATOM 2255 N N . PRO A 1 283 ? 5.012 8.595 20.090 1.00 89.88 283 PRO A N 1
ATOM 2256 C CA . PRO A 1 283 ? 5.786 8.075 18.964 1.00 89.88 283 PRO A CA 1
ATOM 2257 C C . PRO A 1 283 ? 5.712 6.546 18.832 1.00 89.88 283 PRO A C 1
ATOM 2259 O O . PRO A 1 283 ? 6.048 5.808 19.762 1.00 89.88 283 PRO A O 1
ATOM 2262 N N . GLY A 1 284 ? 5.319 6.062 17.655 1.00 89.44 284 GLY A N 1
ATOM 2263 C CA . GLY A 1 284 ? 5.215 4.642 17.324 1.00 89.44 284 GLY A CA 1
ATOM 2264 C C . GLY A 1 284 ? 3.970 3.946 17.883 1.00 89.44 284 GLY A C 1
ATOM 2265 O O . GLY A 1 284 ? 3.818 2.737 17.680 1.00 89.44 284 GLY A O 1
ATOM 2266 N N . GLN A 1 285 ? 3.074 4.661 18.570 1.00 93.06 285 GLN A N 1
ATOM 2267 C CA . GLN A 1 285 ? 1.837 4.094 19.113 1.00 93.06 285 GLN A CA 1
ATOM 2268 C C . GLN A 1 285 ? 0.922 3.581 17.998 1.00 93.06 285 GLN A C 1
ATOM 2270 O O . GLN A 1 285 ? 0.285 2.540 18.172 1.00 93.06 285 GLN A O 1
ATOM 2275 N N . ARG A 1 286 ? 0.899 4.251 16.838 1.00 94.62 286 ARG A N 1
ATOM 2276 C CA . ARG A 1 286 ? 0.110 3.827 15.671 1.00 94.62 286 ARG A CA 1
ATOM 2277 C C . ARG A 1 286 ? 0.510 2.429 15.208 1.00 94.62 286 ARG A C 1
ATOM 2279 O O . ARG A 1 286 ? -0.322 1.532 15.099 1.00 94.62 286 ARG A O 1
ATOM 2286 N N . ILE A 1 287 ? 1.814 2.230 15.019 1.00 94.44 287 ILE A N 1
ATOM 2287 C CA . ILE A 1 287 ? 2.405 0.953 14.604 1.00 94.44 287 ILE A CA 1
ATOM 2288 C C . ILE A 1 287 ? 2.133 -0.133 15.651 1.00 94.44 287 ILE A C 1
ATOM 2290 O O . ILE A 1 287 ? 1.789 -1.263 15.306 1.00 94.44 287 ILE A O 1
ATOM 2294 N N . GLN A 1 288 ? 2.277 0.185 16.939 1.00 95.69 288 GLN A N 1
ATOM 2295 C CA . GLN A 1 288 ? 1.990 -0.768 18.015 1.00 95.69 288 GLN A CA 1
ATOM 2296 C C . GLN A 1 288 ? 0.515 -1.181 18.021 1.00 95.69 288 GLN A C 1
ATOM 2298 O O . GLN A 1 288 ? 0.221 -2.375 18.064 1.00 95.69 288 GLN A O 1
ATOM 2303 N N . SER A 1 289 ? -0.396 -0.214 17.909 1.00 96.75 289 SER A N 1
ATOM 2304 C CA . SER A 1 289 ? -1.843 -0.447 17.917 1.00 96.75 289 SER A CA 1
ATOM 2305 C C . SER A 1 289 ? -2.275 -1.285 16.718 1.00 96.75 289 SER A C 1
ATOM 2307 O O . SER A 1 289 ? -2.951 -2.292 16.900 1.00 96.75 289 SER A O 1
ATOM 2309 N N . ALA A 1 290 ? -1.792 -0.961 15.516 1.00 97.19 290 ALA A N 1
ATOM 2310 C CA . ALA A 1 290 ? -2.037 -1.747 14.308 1.00 97.19 290 ALA A CA 1
ATOM 2311 C C . ALA A 1 290 ? -1.531 -3.196 14.432 1.00 97.19 290 ALA A C 1
ATOM 2313 O O . ALA A 1 290 ? -2.216 -4.140 14.039 1.00 97.19 290 ALA A O 1
ATOM 2314 N N . ASN A 1 291 ? -0.353 -3.401 15.029 1.00 97.19 291 ASN A N 1
ATOM 2315 C CA . ASN A 1 291 ? 0.193 -4.741 15.248 1.00 97.19 291 ASN A CA 1
ATOM 2316 C C . ASN A 1 291 ? -0.620 -5.555 16.263 1.00 97.19 291 ASN A C 1
ATOM 2318 O O . ASN A 1 291 ? -0.818 -6.755 16.063 1.00 97.19 291 ASN A O 1
ATOM 2322 N N . ILE A 1 292 ? -1.079 -4.930 17.351 1.00 97.19 292 ILE A N 1
ATOM 2323 C CA . ILE A 1 292 ? -1.942 -5.587 18.341 1.00 97.19 292 ILE A CA 1
ATOM 2324 C C . ILE A 1 292 ? -3.304 -5.900 17.714 1.00 97.19 292 ILE A C 1
ATOM 2326 O O . ILE A 1 292 ? -3.774 -7.028 17.845 1.00 97.19 292 ILE A O 1
ATOM 2330 N N . LEU A 1 293 ? -3.889 -4.948 16.982 1.00 96.81 293 LEU A N 1
ATOM 2331 C CA . LEU A 1 293 ? -5.149 -5.119 16.263 1.00 96.81 293 LEU A CA 1
ATOM 2332 C C . LEU A 1 293 ? -5.070 -6.301 15.293 1.00 96.81 293 LEU A C 1
ATOM 2334 O O . LEU A 1 293 ? -5.893 -7.207 15.371 1.00 96.81 293 LEU A O 1
ATOM 2338 N N . LYS A 1 294 ? -4.024 -6.369 14.461 1.00 96.75 294 LYS A N 1
ATOM 2339 C CA . LYS A 1 294 ? -3.803 -7.493 13.541 1.00 96.75 294 LYS A CA 1
ATOM 2340 C C . LYS A 1 294 ? -3.771 -8.842 14.269 1.00 96.75 294 LYS A C 1
ATOM 2342 O O . LYS A 1 294 ? -4.448 -9.777 13.854 1.00 96.75 294 LYS A O 1
ATOM 2347 N N . ARG A 1 295 ? -3.027 -8.945 15.378 1.00 95.12 295 ARG A N 1
ATOM 2348 C CA . ARG A 1 295 ? -2.946 -10.183 16.183 1.00 95.12 295 ARG A CA 1
ATOM 2349 C C . ARG A 1 295 ? -4.284 -10.555 16.822 1.00 95.12 295 ARG A C 1
ATOM 2351 O O . ARG A 1 295 ? -4.600 -11.737 16.926 1.00 95.12 295 ARG A O 1
ATOM 2358 N N . LEU A 1 296 ? -5.060 -9.565 17.260 1.00 94.19 296 LEU A N 1
ATOM 2359 C CA . LEU A 1 296 ? -6.391 -9.786 17.822 1.00 94.19 296 LEU A CA 1
ATOM 2360 C C . LEU A 1 296 ? -7.355 -10.333 16.757 1.00 94.19 296 LEU A C 1
ATOM 2362 O O . LEU A 1 296 ? -8.062 -11.308 17.014 1.00 94.19 296 LEU A O 1
ATOM 2366 N N . LEU A 1 297 ? -7.324 -9.769 15.547 1.00 94.25 297 LEU A N 1
ATOM 2367 C CA . LEU A 1 297 ? -8.097 -10.257 14.400 1.00 94.25 297 LEU A CA 1
ATOM 2368 C C . LEU A 1 297 ? -7.673 -11.687 13.998 1.00 94.25 297 LEU A C 1
ATOM 2370 O O . LEU A 1 297 ? -8.514 -12.552 13.774 1.00 94.25 297 LEU A O 1
ATOM 2374 N N . GLU A 1 298 ? -6.369 -11.993 14.013 1.00 90.25 298 GLU A N 1
ATOM 2375 C CA . GLU A 1 298 ? -5.843 -13.352 13.773 1.00 90.25 298 GLU A CA 1
ATOM 2376 C C . GLU A 1 298 ? -6.312 -14.397 14.792 1.00 90.25 298 GLU A C 1
ATOM 2378 O O . GLU A 1 298 ? -6.453 -15.579 14.457 1.00 90.25 298 GLU A O 1
ATOM 2383 N N . ALA A 1 299 ? -6.466 -13.995 16.054 1.00 86.94 299 ALA A N 1
ATOM 2384 C CA . ALA A 1 299 ? -6.893 -14.882 17.128 1.00 86.94 299 ALA A CA 1
ATOM 2385 C C . ALA A 1 299 ? -8.406 -15.136 17.079 1.00 86.94 299 ALA A C 1
ATOM 2387 O O . ALA A 1 299 ? -8.850 -16.266 17.279 1.00 86.94 299 ALA A O 1
ATOM 2388 N N . THR A 1 300 ? -9.188 -14.099 16.778 1.00 79.69 300 THR A N 1
ATOM 2389 C CA . THR A 1 300 ? -10.657 -14.154 16.745 1.00 79.69 300 THR A CA 1
ATOM 2390 C C . THR A 1 300 ? -11.181 -14.909 15.525 1.00 79.69 300 THR A C 1
ATOM 2392 O O . THR A 1 300 ? -12.019 -15.794 15.698 1.00 79.69 300 THR A O 1
ATOM 2395 N N . GLY A 1 301 ? -10.594 -14.707 14.338 1.00 67.94 301 GLY A N 1
ATOM 2396 C CA . GLY A 1 301 ? -10.962 -15.457 13.127 1.00 67.94 301 GLY A CA 1
ATOM 2397 C C . GLY A 1 301 ? -10.719 -16.973 13.226 1.00 67.94 301 GLY A C 1
ATOM 2398 O O . GLY A 1 301 ? -11.421 -17.767 12.606 1.00 67.94 301 GLY A O 1
ATOM 2399 N N . ARG A 1 302 ? -9.769 -17.414 14.068 1.00 59.88 302 ARG A N 1
ATOM 2400 C CA . ARG A 1 302 ? -9.541 -18.846 14.359 1.00 59.88 302 ARG A CA 1
ATOM 2401 C C . ARG A 1 302 ? -10.491 -19.424 15.413 1.00 59.88 302 ARG A C 1
ATOM 2403 O O . ARG A 1 302 ? -10.642 -20.645 15.475 1.00 59.88 302 ARG A O 1
ATOM 2410 N N . GLY A 1 303 ? -11.074 -18.572 16.255 1.00 51.78 303 GLY A N 1
ATOM 2411 C CA . GLY A 1 303 ? -11.973 -18.955 17.345 1.00 51.78 303 GLY A CA 1
ATOM 2412 C C . GLY A 1 303 ? -13.436 -19.069 16.915 1.00 51.78 303 GLY A C 1
ATOM 2413 O O . GLY A 1 303 ? -14.088 -20.036 17.293 1.00 51.78 303 GLY A O 1
ATOM 2414 N N . TYR A 1 304 ? -13.924 -18.136 16.092 1.00 48.09 304 TYR A N 1
ATOM 2415 C CA . TYR A 1 304 ? -15.328 -18.089 15.656 1.00 48.09 304 TYR A CA 1
ATOM 2416 C C . TYR A 1 304 ? -15.675 -19.095 14.547 1.00 48.09 304 TYR A C 1
ATOM 2418 O O . TYR A 1 304 ? -16.782 -19.617 14.521 1.00 48.09 304 TYR A O 1
ATOM 2426 N N . MET A 1 305 ? -14.714 -19.509 13.710 1.00 42.69 305 MET A N 1
ATOM 2427 C CA . MET A 1 305 ? -14.925 -20.606 12.744 1.00 42.69 305 MET A CA 1
ATOM 2428 C C . MET A 1 305 ? -15.054 -22.006 13.386 1.00 42.69 305 MET A C 1
ATOM 2430 O O . MET A 1 305 ? -15.140 -23.009 12.677 1.00 42.69 305 MET A O 1
ATOM 2434 N N . ARG A 1 306 ? -15.019 -22.110 14.723 1.00 39.50 306 ARG A N 1
ATOM 2435 C CA . ARG A 1 306 ? -15.110 -23.377 15.472 1.00 39.50 306 ARG A CA 1
ATOM 2436 C C . ARG A 1 306 ? -16.308 -23.468 16.425 1.00 39.50 306 ARG A C 1
ATOM 2438 O O . ARG A 1 306 ? -16.377 -24.452 17.162 1.00 39.50 306 ARG A O 1
ATOM 2445 N N . SER A 1 307 ? -17.212 -22.487 16.426 1.00 34.50 307 SER A N 1
ATOM 2446 C CA . SER A 1 307 ? -18.449 -22.510 17.222 1.00 34.50 307 SER A CA 1
ATOM 2447 C C . SER A 1 307 ? -19.677 -22.665 16.338 1.00 34.50 307 SER A C 1
ATOM 2449 O O . SER A 1 307 ? -20.111 -21.635 15.778 1.00 34.50 307 SER A O 1
#

Organism: Acanthaster planci (NCBI:txid133434)

Radius of gyration: 24.47 Å; chains: 1; bounding box: 45×59×86 Å